Protein AF-A0AAU7ATD2-F1 (afdb_monomer_lite)

Sequence (224 aa):
MRLTTSRPTPAFVLALVALVFSMAGTGYAAAQISGSSIKSRSVSAQKVVTNALTGVEIKESSLGLVPRSTFAFSAESAASADTAKVADTAKAADVAKTADTATTAKTADTALVADKAKDADKLGGREPSEYLRSARTVRSVTFANVAINNGAETTAFCNPGEIAVGGGAGWFFVGTDTSVGSATVSTMIPVTDAGTNRSGFRGEGKNTSTVARDFKVYAICMAG

pLDDT: mean 83.18, std 10.17, range [47.75, 94.5]

Structure (mmCIF, N/CA/C/O backbone):
data_AF-A0AAU7ATD2-F1
#
_entry.id   AF-A0AAU7ATD2-F1
#
loop_
_atom_site.group_PDB
_atom_site.id
_atom_site.type_symbol
_atom_site.label_atom_id
_atom_site.label_alt_id
_atom_site.label_comp_id
_atom_site.label_asym_id
_atom_site.label_entity_id
_atom_site.label_seq_id
_atom_site.pdbx_PDB_ins_code
_atom_site.Cartn_x
_atom_site.Cartn_y
_atom_site.Cartn_z
_atom_site.occupancy
_atom_site.B_iso_or_equiv
_atom_site.auth_seq_id
_atom_site.auth_comp_id
_atom_site.auth_asym_id
_atom_site.auth_atom_id
_atom_site.pdbx_PDB_model_num
ATOM 1 N N . MET A 1 1 ? -93.227 -34.333 80.061 1.00 47.75 1 MET A N 1
ATOM 2 C CA . MET A 1 1 ? -92.123 -33.602 80.719 1.00 47.75 1 MET A CA 1
ATOM 3 C C . MET A 1 1 ? -92.528 -32.134 80.789 1.00 47.75 1 MET A C 1
ATOM 5 O O . MET A 1 1 ? -92.566 -31.473 79.762 1.00 47.75 1 MET A O 1
ATOM 9 N N . ARG A 1 2 ? -93.017 -31.670 81.946 1.00 48.25 2 ARG A N 1
ATOM 10 C CA . ARG A 1 2 ? -93.616 -30.333 82.108 1.00 48.25 2 ARG A CA 1
ATOM 11 C C . ARG A 1 2 ? -92.546 -29.426 82.726 1.00 48.25 2 ARG A C 1
ATOM 13 O O . ARG A 1 2 ? -92.272 -29.544 83.913 1.00 48.25 2 ARG A O 1
ATOM 20 N N . LEU A 1 3 ? -91.881 -28.610 81.906 1.00 51.00 3 LEU A N 1
ATOM 21 C CA . LEU A 1 3 ? -90.850 -27.672 82.361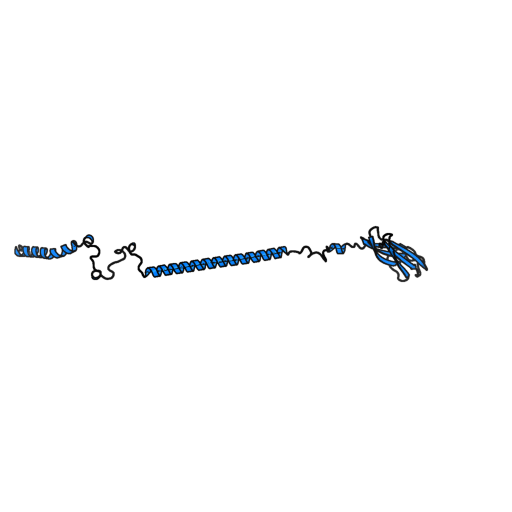 1.00 51.00 3 LEU A CA 1
ATOM 22 C C . LEU A 1 3 ? -91.530 -26.488 83.059 1.00 51.00 3 LEU A C 1
ATOM 24 O O . LEU A 1 3 ? -92.235 -25.701 82.432 1.00 51.00 3 LEU A O 1
ATOM 28 N N . THR A 1 4 ? -91.354 -26.393 84.373 1.00 56.28 4 THR A N 1
ATOM 29 C CA . THR A 1 4 ? -91.823 -25.272 85.190 1.00 56.28 4 THR A CA 1
ATOM 30 C C . THR A 1 4 ? -90.885 -24.083 85.004 1.00 56.28 4 THR A C 1
ATOM 32 O O . THR A 1 4 ? -89.713 -24.147 85.370 1.00 56.28 4 THR A O 1
ATOM 35 N N . THR A 1 5 ? -91.389 -22.990 84.436 1.00 57.59 5 THR A N 1
ATOM 36 C CA . THR A 1 5 ? -90.656 -21.728 84.290 1.00 57.59 5 THR A CA 1
ATOM 37 C C . THR A 1 5 ? -90.489 -21.067 85.658 1.00 57.59 5 THR A C 1
ATOM 39 O O . THR A 1 5 ? -91.454 -20.542 86.218 1.00 57.59 5 THR A O 1
ATOM 42 N N . SER A 1 6 ? -89.276 -21.113 86.210 1.00 61.66 6 SER A N 1
ATOM 43 C CA . SER A 1 6 ? -88.937 -20.405 87.446 1.00 61.66 6 SER A CA 1
ATOM 44 C C . SER A 1 6 ? -88.888 -18.904 87.165 1.00 61.66 6 SER A C 1
ATOM 46 O O . SER A 1 6 ? -88.231 -18.473 86.216 1.00 61.66 6 SER A O 1
ATOM 48 N N . ARG A 1 7 ? -89.610 -18.099 87.952 1.00 73.50 7 ARG A N 1
ATOM 49 C CA . ARG A 1 7 ? -89.521 -16.638 87.848 1.00 73.50 7 ARG A CA 1
ATOM 50 C C . ARG A 1 7 ? -88.119 -16.230 88.316 1.00 73.50 7 ARG A C 1
ATOM 52 O O . ARG A 1 7 ? -87.791 -16.529 89.465 1.00 73.50 7 ARG A O 1
ATOM 59 N N . PRO A 1 8 ? -87.288 -15.599 87.466 1.00 73.50 8 PRO A N 1
ATOM 60 C CA . PRO A 1 8 ? -85.953 -15.186 87.874 1.00 73.50 8 PRO A CA 1
ATOM 61 C C . PRO A 1 8 ? -86.069 -14.256 89.082 1.00 73.50 8 PRO A C 1
ATOM 63 O O . PRO A 1 8 ? -86.877 -13.326 89.094 1.00 73.50 8 PRO A O 1
ATOM 66 N N . THR A 1 9 ? -85.306 -14.551 90.132 1.00 84.19 9 THR A N 1
ATOM 67 C CA . THR A 1 9 ? -85.332 -13.756 91.357 1.00 84.19 9 THR A CA 1
ATOM 68 C C . THR A 1 9 ? -84.735 -12.371 91.081 1.00 84.19 9 THR A C 1
ATOM 70 O O . THR A 1 9 ? -83.816 -12.253 90.267 1.00 84.19 9 THR A O 1
ATOM 73 N N . PRO A 1 10 ? -85.204 -11.307 91.759 1.00 82.06 10 PRO A N 1
ATOM 74 C CA . PRO A 1 10 ? -84.673 -9.952 91.572 1.00 82.06 10 PRO A CA 1
ATOM 75 C C . PRO A 1 10 ? -83.143 -9.869 91.720 1.00 82.06 10 PRO A C 1
ATOM 77 O O . PRO A 1 10 ? -82.484 -9.121 91.003 1.00 82.06 10 PRO A O 1
ATOM 80 N N . ALA A 1 11 ? -82.565 -10.703 92.592 1.00 87.00 11 ALA A N 1
ATOM 81 C CA . ALA A 1 11 ? -81.120 -10.825 92.778 1.00 87.00 11 ALA A CA 1
ATOM 82 C C . ALA A 1 11 ? -80.389 -11.372 91.537 1.00 87.00 11 ALA A C 1
ATOM 84 O O . ALA A 1 11 ? -79.290 -10.922 91.223 1.00 87.00 11 ALA A O 1
ATOM 85 N N . PHE A 1 12 ? -80.999 -12.307 90.803 1.00 87.00 12 PHE A N 1
ATOM 86 C CA . PHE A 1 12 ? -80.409 -12.877 89.591 1.00 87.00 12 PHE A CA 1
ATOM 87 C C . PHE A 1 12 ? -80.375 -11.861 88.442 1.00 87.00 12 PHE A C 1
ATOM 89 O O . PHE A 1 12 ? -79.398 -11.789 87.700 1.00 87.00 12 PHE A O 1
ATOM 96 N N . VAL A 1 13 ? -81.406 -11.016 88.338 1.00 90.12 13 VAL A N 1
ATOM 97 C CA . VAL A 1 13 ? -81.437 -9.918 87.360 1.00 90.12 13 VAL A CA 1
ATOM 98 C C . VAL A 1 13 ? -80.336 -8.898 87.660 1.00 90.12 13 VAL A C 1
ATOM 100 O O . VAL A 1 13 ? -79.605 -8.505 86.753 1.00 90.12 13 VAL A O 1
ATOM 103 N N . LEU A 1 14 ? -80.154 -8.523 88.932 1.00 90.62 14 LEU A N 1
ATOM 104 C CA . LEU A 1 14 ? -79.076 -7.615 89.335 1.00 90.62 14 LEU A CA 1
ATOM 105 C C . LEU A 1 14 ? -77.683 -8.207 89.088 1.00 90.62 14 LEU A C 1
ATOM 107 O O . LEU A 1 14 ? -76.803 -7.490 88.616 1.00 90.62 14 LEU A O 1
ATOM 111 N N . ALA A 1 15 ? -77.488 -9.504 89.338 1.00 91.81 15 ALA A N 1
ATOM 112 C CA . ALA A 1 15 ? -76.224 -10.181 89.054 1.00 91.81 15 ALA A CA 1
ATOM 113 C C . ALA A 1 15 ? -75.876 -10.153 87.555 1.00 91.81 15 ALA A C 1
ATOM 115 O O . ALA A 1 15 ? -74.729 -9.893 87.198 1.00 91.81 15 ALA A O 1
ATOM 116 N N . LEU A 1 16 ? -76.860 -10.354 86.672 1.00 89.69 16 LEU A N 1
ATOM 117 C CA . LEU A 1 16 ? -76.649 -10.286 85.223 1.00 89.69 16 LEU A CA 1
ATOM 118 C C . LEU A 1 16 ? -76.333 -8.865 84.743 1.00 89.69 16 LEU A C 1
ATOM 120 O O . LEU A 1 16 ? -75.424 -8.685 83.936 1.00 89.69 16 LEU A O 1
ATOM 124 N N . VAL A 1 17 ? -77.032 -7.850 85.255 1.00 90.12 17 VAL A N 1
ATOM 125 C CA . VAL A 1 17 ? -76.752 -6.449 84.897 1.00 90.12 17 VAL A CA 1
ATOM 126 C C . VAL A 1 17 ? -75.364 -6.030 85.385 1.00 90.12 17 VAL A C 1
ATOM 128 O O . VAL A 1 17 ? -74.608 -5.432 84.619 1.00 90.12 17 VAL A O 1
ATOM 131 N N . ALA A 1 18 ? -74.998 -6.388 86.619 1.00 92.06 18 ALA A N 1
ATOM 132 C CA . ALA A 1 18 ? -73.671 -6.123 87.170 1.00 92.06 18 ALA A CA 1
ATOM 133 C C . ALA A 1 18 ? -72.564 -6.822 86.362 1.00 92.06 18 ALA A C 1
ATOM 135 O O . ALA A 1 18 ? -71.520 -6.223 86.102 1.00 92.06 18 ALA A O 1
ATOM 136 N N . LEU A 1 19 ? -72.809 -8.056 85.911 1.00 88.06 19 LEU A N 1
ATOM 137 C CA . LEU A 1 19 ? -71.871 -8.814 85.086 1.00 88.06 19 LEU A CA 1
ATOM 138 C C . LEU A 1 19 ? -71.659 -8.161 83.712 1.00 88.06 19 LEU A C 1
ATOM 140 O O . LEU A 1 19 ? -70.518 -7.993 83.282 1.00 88.06 19 LEU A O 1
ATOM 144 N N . VAL A 1 20 ? -72.736 -7.725 83.052 1.00 88.50 20 VAL A N 1
ATOM 145 C CA . VAL A 1 20 ? -72.648 -7.021 81.761 1.00 88.50 20 VAL A CA 1
ATOM 146 C C . VAL A 1 20 ? -71.932 -5.674 81.916 1.00 88.50 20 VAL A C 1
ATOM 148 O O . VAL A 1 20 ? -71.063 -5.349 81.107 1.00 88.50 20 VAL A O 1
ATOM 151 N N . PHE A 1 21 ? -72.218 -4.916 82.980 1.00 88.00 21 PHE A N 1
ATOM 152 C CA . PHE A 1 21 ? -71.525 -3.653 83.266 1.00 88.00 21 PHE A CA 1
ATOM 153 C C . PHE A 1 21 ? -70.034 -3.848 83.574 1.00 88.00 21 PHE A C 1
ATOM 155 O O . PHE A 1 21 ? -69.208 -3.057 83.120 1.00 88.00 21 PHE A O 1
ATOM 162 N N . SER A 1 22 ? -69.673 -4.912 84.297 1.00 88.38 22 SER A N 1
ATOM 163 C CA . SER A 1 22 ? -68.276 -5.235 84.608 1.00 88.38 22 SER A CA 1
ATOM 164 C C . SER A 1 22 ? -67.467 -5.585 83.353 1.00 88.38 22 SER A C 1
ATOM 166 O O . SER A 1 22 ? -66.297 -5.213 83.266 1.00 88.38 22 SER A O 1
ATOM 168 N N . MET A 1 23 ? -68.086 -6.235 82.362 1.00 82.62 23 MET A N 1
ATOM 169 C CA . MET A 1 23 ? -67.441 -6.566 81.084 1.00 82.62 23 MET A CA 1
ATOM 170 C C . MET A 1 23 ? -67.396 -5.390 80.094 1.00 82.62 23 MET A C 1
ATOM 172 O O . MET A 1 23 ? -66.545 -5.377 79.207 1.00 82.62 23 MET A O 1
ATOM 176 N N . ALA A 1 24 ? -68.263 -4.382 80.239 1.00 81.81 24 ALA A N 1
ATOM 177 C CA . ALA A 1 24 ? -68.328 -3.245 79.316 1.00 81.81 24 ALA A CA 1
ATOM 178 C C . ALA A 1 24 ? -67.119 -2.287 79.408 1.00 81.81 24 ALA A C 1
ATOM 180 O O . ALA A 1 24 ? -66.841 -1.552 78.460 1.00 81.81 24 ALA A O 1
ATOM 181 N N . GLY A 1 25 ? -66.376 -2.294 80.522 1.00 74.38 25 GLY A N 1
ATOM 182 C CA . GLY A 1 25 ? -65.301 -1.325 80.773 1.00 74.38 25 GLY A CA 1
ATOM 183 C C . GLY A 1 25 ? -64.057 -1.478 79.887 1.00 74.38 25 GLY A C 1
ATOM 184 O O . GLY A 1 25 ? -63.446 -0.478 79.514 1.00 74.38 25 GLY A O 1
ATOM 185 N N . THR A 1 26 ? -63.667 -2.701 79.514 1.00 73.50 26 THR A N 1
ATOM 186 C CA . THR A 1 26 ? -62.395 -2.946 78.800 1.00 73.50 26 THR A CA 1
ATOM 187 C C . THR A 1 26 ? -62.505 -2.788 77.282 1.00 73.50 26 THR A C 1
ATOM 189 O O . THR A 1 26 ? -61.530 -2.400 76.639 1.00 73.50 26 THR A O 1
ATOM 192 N N . GLY A 1 27 ? -63.688 -3.010 76.700 1.00 72.81 27 GLY A N 1
ATOM 193 C CA . GLY A 1 27 ? -63.915 -2.853 75.258 1.00 72.81 27 GLY A CA 1
ATOM 194 C C . GLY A 1 27 ? -63.907 -1.394 74.784 1.00 72.81 27 GLY A C 1
ATOM 195 O O . GLY A 1 27 ? -63.462 -1.105 73.674 1.00 72.81 27 GLY A O 1
ATOM 196 N N . TYR A 1 28 ? -64.337 -0.458 75.636 1.00 73.19 28 TYR A N 1
ATOM 197 C CA . TYR A 1 28 ? -64.450 0.957 75.265 1.00 73.19 28 TYR A CA 1
ATOM 198 C C . TYR A 1 28 ? -63.085 1.638 75.058 1.00 73.19 28 TYR A C 1
ATOM 200 O O . TYR A 1 28 ? -62.936 2.474 74.169 1.00 73.19 28 TYR A O 1
ATOM 208 N N . ALA A 1 29 ? -62.060 1.244 75.822 1.00 66.38 29 ALA A N 1
ATOM 209 C CA . ALA A 1 29 ? -60.717 1.814 75.696 1.00 66.38 29 ALA A CA 1
ATOM 210 C C . ALA A 1 29 ? -60.019 1.403 74.386 1.00 66.38 29 ALA A C 1
ATOM 212 O O . ALA A 1 29 ? -59.353 2.224 73.760 1.00 66.38 29 ALA A O 1
ATOM 213 N N . ALA A 1 30 ? -60.205 0.156 73.941 1.00 66.81 30 ALA A N 1
ATOM 214 C CA . ALA A 1 30 ? -59.637 -0.329 72.683 1.00 66.81 30 ALA A CA 1
ATOM 215 C C . ALA A 1 30 ? -60.298 0.326 71.458 1.00 66.81 30 ALA A C 1
ATOM 217 O O . ALA A 1 30 ? -59.622 0.594 70.469 1.00 66.81 30 ALA A O 1
ATOM 218 N N . ALA A 1 31 ? -61.597 0.634 71.540 1.00 70.69 31 ALA A N 1
ATOM 219 C CA . ALA A 1 31 ? -62.329 1.304 70.466 1.00 70.69 31 ALA A CA 1
ATOM 220 C C . ALA A 1 31 ? -61.989 2.803 70.328 1.00 70.69 31 ALA A C 1
ATOM 222 O O . ALA A 1 31 ? -62.159 3.371 69.252 1.00 70.69 31 ALA A O 1
ATOM 223 N N . GLN A 1 32 ? -61.511 3.447 71.399 1.00 72.56 32 GLN A N 1
ATOM 224 C CA . GLN A 1 32 ? -61.162 4.876 71.417 1.00 72.56 32 GLN A CA 1
ATOM 225 C C . GLN A 1 32 ? -59.734 5.174 70.932 1.00 72.56 32 GLN A C 1
ATOM 227 O O . GLN A 1 32 ? -59.427 6.319 70.605 1.00 72.56 32 GLN A O 1
ATOM 232 N N . ILE A 1 33 ? -58.846 4.178 70.864 1.00 76.44 33 ILE A N 1
ATOM 233 C CA . ILE A 1 33 ? -57.475 4.388 70.383 1.00 76.44 33 ILE A CA 1
ATOM 234 C C . ILE A 1 33 ? -57.454 4.201 68.865 1.00 76.44 33 ILE A C 1
ATOM 236 O O . ILE A 1 33 ? -57.195 3.120 68.343 1.00 76.44 33 ILE A O 1
ATOM 240 N N . SER A 1 34 ? -57.733 5.283 68.141 1.00 76.88 34 SER A N 1
ATOM 241 C CA . SER A 1 34 ? -57.512 5.365 66.696 1.00 76.88 34 SER A CA 1
ATOM 242 C C . SER A 1 34 ? -56.147 5.984 66.400 1.00 76.88 34 SER A C 1
ATOM 244 O O . SER A 1 34 ? -55.673 6.845 67.143 1.00 76.88 34 SER A O 1
ATOM 246 N N . GLY A 1 35 ? -55.528 5.618 65.272 1.00 75.56 35 GLY A N 1
ATOM 247 C CA . GLY A 1 35 ? -54.229 6.168 64.851 1.00 75.56 35 GLY A CA 1
ATOM 248 C C . GLY A 1 35 ? -54.182 7.704 64.791 1.00 75.56 35 GLY A C 1
ATOM 249 O O . GLY A 1 35 ? -53.129 8.292 65.002 1.00 75.56 35 GLY A O 1
ATOM 250 N N . SER A 1 36 ? -55.329 8.363 64.593 1.00 78.25 36 SER A N 1
ATOM 251 C CA . SER A 1 36 ? -55.477 9.826 64.595 1.00 78.25 36 SER A CA 1
ATOM 252 C C . SER A 1 36 ? -55.314 10.491 65.969 1.00 78.25 36 SER A C 1
ATOM 254 O O . SER A 1 36 ? -54.985 11.673 66.031 1.00 78.25 36 SER A O 1
ATOM 256 N N . SER A 1 37 ? -55.525 9.755 67.064 1.00 80.56 37 SER A N 1
ATOM 257 C CA . SER A 1 37 ? -55.308 10.235 68.439 1.00 80.56 37 SER A CA 1
ATOM 258 C C . SER A 1 37 ? -53.853 10.092 68.905 1.00 80.56 37 SER A C 1
ATOM 260 O O . SER A 1 37 ? -53.475 10.618 69.955 1.00 80.56 37 SER A O 1
ATOM 262 N N . ILE A 1 38 ? -53.007 9.414 68.119 1.00 84.06 38 ILE A N 1
ATOM 263 C CA . ILE A 1 38 ? -51.592 9.222 68.431 1.00 84.06 38 ILE A CA 1
ATOM 264 C C . ILE A 1 38 ? -50.818 10.465 67.994 1.00 84.06 38 ILE A C 1
ATOM 266 O O . ILE A 1 38 ? -50.730 10.800 66.815 1.00 84.06 38 ILE A O 1
ATOM 270 N N . LYS A 1 39 ? -50.212 11.154 68.963 1.00 84.19 39 LYS A N 1
ATOM 271 C CA . LYS A 1 39 ? -49.346 12.303 68.691 1.00 84.19 39 LYS A CA 1
ATOM 272 C C . LYS A 1 39 ? -48.104 11.868 67.904 1.00 84.19 39 LYS A C 1
ATOM 274 O O . LYS A 1 39 ? -47.456 10.879 68.240 1.00 84.19 39 LYS A O 1
ATOM 279 N N . SER A 1 40 ? -47.710 12.645 66.900 1.00 83.75 40 SER A N 1
ATOM 280 C CA . SER A 1 40 ? -46.479 12.392 66.144 1.00 83.75 40 SER A CA 1
ATOM 281 C C . SER A 1 40 ? -45.271 12.222 67.073 1.00 83.75 40 SER A C 1
ATOM 283 O O . SER A 1 40 ? -45.058 13.038 67.972 1.00 83.75 40 SER A O 1
ATOM 285 N N . ARG A 1 41 ? -44.465 11.177 66.828 1.00 82.38 41 ARG A N 1
ATOM 286 C CA . ARG A 1 41 ? -43.265 10.802 67.610 1.00 82.38 41 ARG A CA 1
ATOM 287 C C . ARG A 1 41 ? -43.527 10.374 69.067 1.00 82.38 41 ARG A C 1
ATOM 289 O O . ARG A 1 41 ? -42.585 10.351 69.853 1.00 82.38 41 ARG A O 1
ATOM 296 N N . SER A 1 42 ? -44.761 10.034 69.451 1.00 86.44 42 SER A N 1
ATOM 297 C CA . SER A 1 42 ? -45.056 9.564 70.819 1.00 86.44 42 SER A CA 1
ATOM 298 C C . SER A 1 42 ? -44.827 8.065 71.038 1.00 86.44 42 SER A C 1
ATOM 300 O O . SER A 1 42 ? -44.733 7.622 72.181 1.00 86.44 42 SER A O 1
ATOM 302 N N . VAL A 1 43 ? -44.737 7.276 69.964 1.00 86.56 43 VAL A N 1
ATOM 303 C CA . VAL A 1 43 ? -44.515 5.827 70.037 1.00 86.56 43 VAL A CA 1
ATOM 304 C C . VAL A 1 43 ? -43.018 5.553 70.159 1.00 86.56 43 VAL A C 1
ATOM 306 O O . VAL A 1 43 ? -42.241 5.929 69.283 1.00 86.56 43 VAL A O 1
ATOM 309 N N . SER A 1 44 ? -42.603 4.899 71.246 1.00 87.38 44 SER A N 1
ATOM 310 C CA . SER A 1 44 ? -41.209 4.486 71.426 1.00 87.38 44 SER A CA 1
ATOM 311 C C . SER A 1 44 ? -40.896 3.221 70.622 1.00 87.38 44 SER A C 1
ATOM 313 O O . SER A 1 44 ? -41.751 2.356 70.439 1.00 87.38 44 SER A O 1
ATOM 315 N N . ALA A 1 45 ? -39.641 3.073 70.187 1.00 83.06 45 ALA A N 1
ATOM 316 C CA . ALA A 1 45 ? -39.196 1.916 69.403 1.00 83.06 45 ALA A CA 1
ATOM 317 C C . ALA A 1 45 ? -39.433 0.570 70.119 1.00 83.06 45 ALA A C 1
ATOM 319 O O . ALA A 1 45 ? -39.720 -0.431 69.478 1.00 83.06 45 ALA A O 1
ATOM 320 N N . GLN A 1 46 ? -39.395 0.557 71.454 1.00 87.25 46 GLN A N 1
ATOM 321 C CA . GLN A 1 46 ? -39.649 -0.630 72.284 1.00 87.25 46 GLN A CA 1
ATOM 322 C C . GLN A 1 46 ? -41.103 -1.126 72.220 1.00 87.25 46 GLN A C 1
ATOM 324 O O . GLN A 1 46 ? -41.389 -2.239 72.653 1.00 87.25 46 GLN A O 1
ATOM 329 N N . LYS A 1 47 ? -42.037 -0.293 71.740 1.00 85.50 47 LYS A N 1
ATOM 330 C CA . LYS A 1 47 ? -43.457 -0.641 71.578 1.00 85.50 47 LYS A CA 1
ATOM 331 C C . LYS A 1 47 ? -43.783 -1.173 70.184 1.00 85.50 47 LYS A C 1
ATOM 333 O O . LYS A 1 47 ? -44.912 -1.594 69.956 1.00 85.50 47 LYS A O 1
ATOM 338 N N . VAL A 1 48 ? -42.815 -1.164 69.271 1.00 88.88 48 VAL A N 1
ATOM 339 C CA . VAL A 1 48 ? -42.961 -1.704 67.921 1.00 88.88 48 VAL A CA 1
ATOM 340 C C . VAL A 1 48 ? -42.393 -3.118 67.913 1.00 88.88 48 VAL A C 1
ATOM 342 O O . VAL A 1 48 ? -41.249 -3.340 68.302 1.00 88.88 48 VAL A O 1
ATOM 345 N N . VAL A 1 49 ? -43.203 -4.086 67.487 1.00 88.31 49 VAL A N 1
ATOM 346 C CA . VAL A 1 49 ? -42.750 -5.473 67.327 1.00 88.31 49 VAL A CA 1
ATOM 347 C C . VAL A 1 49 ? -41.803 -5.553 66.127 1.00 88.31 49 VAL A C 1
ATOM 349 O O . VAL A 1 49 ? -42.007 -4.888 65.110 1.00 88.31 49 VAL A O 1
ATOM 352 N N . THR A 1 50 ? -40.752 -6.364 66.235 1.00 87.75 50 THR A N 1
ATOM 353 C CA . THR A 1 50 ? -39.792 -6.589 65.148 1.00 87.75 50 THR A CA 1
ATOM 354 C C . THR A 1 50 ? -40.516 -7.018 63.868 1.00 87.75 50 THR A C 1
ATOM 356 O O . THR A 1 50 ? -41.342 -7.925 63.905 1.00 87.75 50 THR A O 1
ATOM 359 N N . ASN A 1 51 ? -40.199 -6.374 62.739 1.00 84.88 51 ASN A N 1
ATOM 360 C CA . ASN A 1 51 ? -40.826 -6.596 61.424 1.00 84.88 51 ASN A CA 1
ATOM 361 C C . ASN A 1 51 ? -42.336 -6.295 61.349 1.00 84.88 51 ASN A C 1
ATOM 363 O O . ASN A 1 51 ? -42.992 -6.726 60.407 1.00 84.88 51 ASN A O 1
ATOM 367 N N . ALA A 1 52 ? -42.898 -5.549 62.306 1.00 87.62 52 ALA A N 1
ATOM 368 C CA . ALA A 1 52 ? -44.304 -5.140 62.246 1.00 87.62 52 ALA A CA 1
ATOM 369 C C . ALA A 1 52 ? -44.579 -4.007 61.244 1.00 87.62 52 ALA A C 1
ATOM 371 O O . ALA A 1 52 ? -45.729 -3.785 60.886 1.00 87.62 52 ALA A O 1
ATOM 372 N N . LEU A 1 53 ? -43.544 -3.278 60.818 1.00 88.81 53 LEU A N 1
ATOM 373 C CA . LEU A 1 53 ? -43.644 -2.237 59.797 1.00 88.81 53 LEU A CA 1
ATOM 374 C C . LEU A 1 53 ? -43.157 -2.807 58.464 1.00 88.81 53 LEU A C 1
ATOM 376 O O . LEU A 1 53 ? -42.006 -3.240 58.370 1.00 88.81 53 LEU A O 1
ATOM 380 N N . THR A 1 54 ? -44.017 -2.800 57.450 1.00 87.31 54 THR A N 1
ATOM 381 C CA . THR A 1 54 ? -43.689 -3.193 56.075 1.00 87.31 54 THR A CA 1
ATOM 382 C C . THR A 1 54 ? -43.585 -1.952 55.178 1.00 87.31 54 THR A C 1
ATOM 384 O O . THR A 1 54 ? -43.795 -0.820 55.621 1.00 87.31 54 THR A O 1
ATOM 387 N N . GLY A 1 55 ? -43.261 -2.144 53.895 1.00 84.94 55 GLY A N 1
ATOM 388 C CA . GLY A 1 55 ? -43.195 -1.051 52.913 1.00 84.94 55 GLY A CA 1
ATOM 389 C C . GLY A 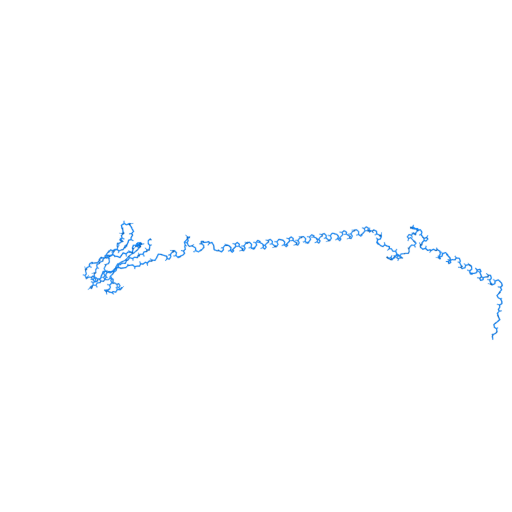1 55 ? -44.544 -0.366 52.643 1.00 84.94 55 GLY A C 1
ATOM 390 O O . GLY A 1 55 ? -44.578 0.695 52.030 1.00 84.94 55 GLY A O 1
ATOM 391 N N . VAL A 1 56 ? -45.664 -0.935 53.111 1.00 85.94 56 VAL A N 1
ATOM 392 C CA . VAL A 1 56 ? -46.99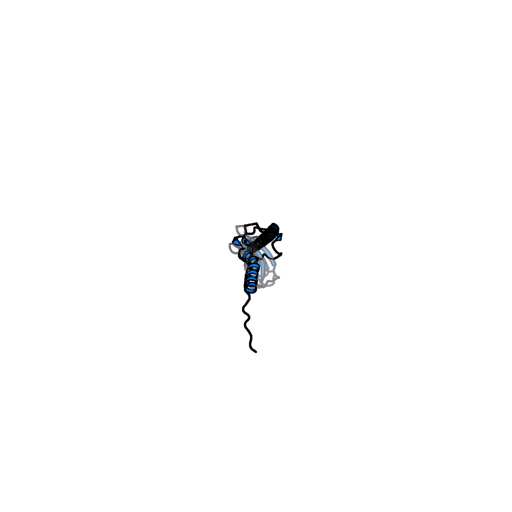3 -0.308 52.999 1.00 85.94 56 VAL A CA 1
ATOM 393 C C . VAL A 1 56 ? -47.181 0.781 54.059 1.00 85.94 56 VAL A C 1
ATOM 395 O O . VAL A 1 56 ? -47.768 1.827 53.781 1.00 85.94 56 VAL A O 1
ATOM 398 N N . GLU A 1 57 ? -46.660 0.568 55.269 1.00 87.25 57 GLU A N 1
ATOM 399 C CA . GLU A 1 57 ? -46.755 1.527 56.373 1.00 87.25 57 GLU A CA 1
ATOM 400 C C . GLU A 1 57 ? -45.698 2.639 56.281 1.00 87.25 57 GLU A C 1
ATOM 402 O O . GLU A 1 57 ? -45.861 3.707 56.878 1.00 87.25 57 GLU A O 1
ATOM 407 N N . ILE A 1 58 ? -44.611 2.402 55.541 1.00 88.00 58 ILE A N 1
ATOM 408 C CA . ILE A 1 58 ? -43.488 3.331 55.404 1.00 88.00 58 ILE A CA 1
ATOM 409 C C . ILE A 1 58 ? -43.521 3.994 54.027 1.00 88.00 58 ILE A C 1
ATOM 411 O O . ILE A 1 58 ? -43.379 3.352 52.994 1.00 88.00 58 ILE A O 1
ATOM 415 N N . LYS A 1 59 ? -43.607 5.328 53.999 1.00 87.06 59 LYS A N 1
ATOM 416 C CA . LYS A 1 59 ? -43.441 6.100 52.761 1.00 87.06 59 LYS A CA 1
ATOM 417 C C . LYS A 1 59 ? -41.958 6.190 52.390 1.00 87.06 59 LYS A C 1
ATOM 419 O O . LYS A 1 59 ? -41.302 7.192 52.680 1.00 87.06 59 LYS A O 1
ATOM 424 N N . GLU A 1 60 ? -41.440 5.156 51.736 1.00 84.94 60 GLU A N 1
ATOM 425 C CA . GLU A 1 60 ? -40.017 5.030 51.380 1.00 84.94 60 GLU A CA 1
ATOM 426 C C . GLU A 1 60 ? -39.491 6.208 50.547 1.00 84.94 60 GLU A C 1
ATOM 428 O O . GLU A 1 60 ? -38.369 6.654 50.752 1.00 84.94 60 GLU A O 1
ATOM 433 N N . SER A 1 61 ? -40.330 6.814 49.700 1.00 84.50 61 SER A N 1
ATOM 434 C CA . SER A 1 61 ? -39.971 8.005 48.911 1.00 84.50 61 SER A CA 1
ATOM 435 C C . SER A 1 61 ? -39.698 9.265 49.737 1.00 84.50 61 SER A C 1
ATOM 437 O O . SER A 1 61 ? -39.161 10.238 49.215 1.00 84.50 61 SER A O 1
ATOM 439 N N . SER A 1 62 ? -40.089 9.277 51.013 1.00 83.75 62 SER A N 1
ATOM 440 C CA . SER A 1 62 ? -39.788 10.371 51.943 1.00 83.75 62 SER A CA 1
ATOM 441 C C . SER A 1 62 ? -38.530 10.128 52.778 1.00 83.75 62 SER A C 1
ATOM 443 O O . SER A 1 62 ? -38.082 11.034 53.482 1.00 83.75 62 SER A O 1
ATOM 445 N N . LEU A 1 63 ? -37.955 8.924 52.706 1.00 83.06 63 LEU A N 1
ATOM 446 C CA . LEU A 1 63 ? -36.692 8.611 53.357 1.00 83.06 63 LEU A CA 1
ATOM 447 C C . LEU A 1 63 ? -35.544 9.136 52.484 1.00 83.06 63 LEU A C 1
ATOM 449 O O . LEU A 1 63 ? -35.494 8.893 51.282 1.00 83.06 63 LEU A O 1
ATOM 453 N N . GLY A 1 64 ? -34.625 9.890 53.088 1.00 82.12 64 GLY A N 1
ATOM 454 C CA . GLY A 1 64 ? -33.399 10.319 52.414 1.00 82.12 64 GLY A CA 1
ATOM 455 C C . GLY A 1 64 ? -32.446 9.148 52.156 1.00 82.12 64 GLY A C 1
ATOM 456 O O . GLY A 1 64 ? -32.643 8.040 52.656 1.00 82.12 64 GLY A O 1
ATOM 457 N N . LEU A 1 65 ? -31.368 9.403 51.410 1.00 79.19 65 LEU A N 1
ATOM 458 C CA . LEU A 1 65 ? -30.316 8.406 51.215 1.00 79.19 65 LEU A CA 1
ATOM 459 C C . LEU A 1 65 ? -29.688 8.015 52.558 1.00 79.19 65 LEU A C 1
ATOM 461 O O . LEU A 1 65 ? -29.220 8.862 53.319 1.00 79.19 65 LEU A O 1
ATOM 465 N N . VAL A 1 66 ? -29.645 6.713 52.828 1.00 79.94 66 VAL A N 1
ATOM 466 C CA . VAL A 1 66 ? -28.907 6.169 53.967 1.00 79.94 66 VAL A CA 1
ATOM 467 C C . VAL A 1 66 ? -27.396 6.221 53.678 1.00 79.94 66 VAL A C 1
ATOM 469 O O . VAL A 1 66 ? -26.986 5.986 52.546 1.00 79.94 66 VAL A O 1
ATOM 472 N N . PRO A 1 67 ? -26.514 6.451 54.667 1.00 78.44 67 PRO A N 1
ATOM 473 C CA . PRO A 1 67 ? -25.068 6.591 54.430 1.00 78.44 67 PRO A CA 1
ATOM 474 C C . PRO A 1 67 ? -24.381 5.399 53.744 1.00 78.44 67 PRO A C 1
ATOM 476 O O . PRO A 1 67 ? -23.263 5.528 53.264 1.00 78.44 67 PRO A O 1
ATOM 479 N N . ARG A 1 68 ? -25.012 4.219 53.715 1.00 75.50 68 ARG A N 1
ATOM 480 C CA . ARG A 1 68 ? -24.512 3.048 52.979 1.00 75.50 68 ARG A CA 1
ATOM 481 C C . ARG A 1 68 ? -24.953 3.019 51.512 1.00 75.50 68 ARG A C 1
ATOM 483 O O . ARG A 1 68 ? -24.266 2.402 50.706 1.00 75.50 68 ARG A O 1
ATOM 490 N N . SER A 1 69 ? -26.055 3.683 51.152 1.00 75.31 69 SER A N 1
ATOM 491 C CA . SER A 1 69 ? -26.521 3.759 49.762 1.00 75.31 69 SER A CA 1
ATOM 492 C C . SER A 1 69 ? -25.730 4.778 48.943 1.00 75.31 69 SER A C 1
ATOM 494 O O . SER A 1 69 ? -25.574 4.595 47.740 1.00 75.31 69 SER A O 1
ATOM 496 N N . THR A 1 70 ? -25.135 5.788 49.584 1.00 74.12 70 THR A N 1
ATOM 497 C CA . THR A 1 70 ? -24.191 6.703 48.922 1.00 74.12 70 THR A CA 1
ATOM 498 C C . THR A 1 70 ? -22.933 5.983 48.433 1.00 74.12 70 THR A C 1
ATOM 500 O O . THR A 1 70 ? -22.456 6.285 47.346 1.00 74.12 70 THR A O 1
ATOM 503 N N . PHE A 1 71 ? -22.427 4.980 49.163 1.00 77.56 71 PHE A N 1
ATOM 504 C CA . PHE A 1 71 ? -21.313 4.146 48.686 1.00 77.56 71 PHE A CA 1
ATOM 505 C C . PHE A 1 71 ? -21.678 3.330 47.439 1.00 77.56 71 PHE A C 1
ATOM 507 O O . PHE A 1 71 ? -20.864 3.232 46.523 1.00 77.56 71 PHE A O 1
ATOM 514 N N . ALA A 1 72 ? -22.894 2.777 47.381 1.00 77.06 72 ALA A N 1
ATOM 515 C CA . ALA A 1 72 ? -23.373 2.049 46.206 1.00 77.06 72 ALA A CA 1
ATOM 516 C C . ALA A 1 72 ? -23.503 2.975 44.984 1.00 77.06 72 ALA A C 1
ATOM 518 O O . ALA A 1 72 ? -23.040 2.634 43.899 1.00 77.06 72 ALA A O 1
ATOM 519 N N . PHE A 1 73 ? -24.037 4.183 45.187 1.00 78.56 73 PHE A N 1
ATOM 520 C CA . PHE A 1 73 ? -24.167 5.185 44.129 1.00 78.56 73 PHE A CA 1
ATOM 521 C C . PHE A 1 73 ? -22.803 5.655 43.588 1.00 78.56 73 PHE A C 1
ATOM 523 O O . PHE A 1 73 ? -22.618 5.807 42.379 1.00 78.56 73 PHE A O 1
ATOM 530 N N . SER A 1 74 ? -21.814 5.838 44.468 1.00 81.31 74 SER A N 1
ATOM 531 C CA . SER A 1 74 ? -20.443 6.173 44.063 1.00 81.31 74 SER A CA 1
ATOM 532 C C . SER A 1 74 ? -19.777 5.055 43.257 1.00 81.31 74 SER A C 1
ATOM 534 O O . SER A 1 74 ? -19.040 5.344 42.317 1.00 81.31 74 SER A O 1
ATOM 536 N N . ALA A 1 75 ? -20.042 3.786 43.585 1.00 82.06 75 ALA A N 1
ATOM 537 C CA . ALA A 1 75 ? -19.515 2.649 42.831 1.00 82.06 75 ALA A CA 1
ATOM 538 C C . ALA A 1 75 ? -20.114 2.569 41.415 1.00 82.06 75 ALA A C 1
ATOM 540 O O . ALA A 1 75 ? -19.385 2.352 40.450 1.00 82.06 75 ALA A O 1
ATOM 541 N N . GLU A 1 76 ? -21.419 2.811 41.276 1.00 85.50 76 GLU A N 1
ATOM 542 C CA . GLU A 1 76 ? -22.094 2.860 39.972 1.00 85.50 76 GLU A CA 1
ATOM 543 C C . GLU A 1 76 ? -21.604 4.040 39.113 1.00 85.50 76 GLU A C 1
ATOM 545 O O . GLU A 1 76 ? -21.363 3.899 37.910 1.00 85.50 76 GLU A O 1
ATOM 550 N N . SER A 1 77 ? -21.359 5.189 39.749 1.00 86.06 77 SER A N 1
ATOM 551 C CA . SER A 1 77 ? -20.760 6.357 39.092 1.00 86.06 77 SER A CA 1
ATOM 552 C C . SER A 1 77 ? -19.332 6.075 38.611 1.00 86.06 77 SER A C 1
ATOM 554 O O . SER A 1 77 ? -18.974 6.454 37.497 1.00 86.06 77 SER A O 1
ATOM 556 N N . ALA A 1 78 ? -18.525 5.375 39.415 1.00 86.88 78 ALA A N 1
ATOM 557 C CA . ALA A 1 78 ? -17.173 4.968 39.033 1.00 86.88 78 ALA A CA 1
ATOM 558 C C . ALA A 1 78 ? -17.185 3.988 37.848 1.00 86.88 78 ALA A C 1
ATOM 560 O O . ALA A 1 78 ? -16.472 4.205 36.872 1.00 86.88 78 ALA A O 1
ATOM 561 N N . ALA A 1 79 ? -18.062 2.979 37.872 1.00 88.00 79 ALA A N 1
ATOM 562 C CA . ALA A 1 79 ? -18.221 2.040 36.759 1.00 88.00 79 ALA A CA 1
ATOM 563 C C . ALA A 1 79 ? -18.669 2.741 35.461 1.00 88.00 79 ALA A C 1
ATOM 565 O O . ALA A 1 79 ? -18.193 2.419 34.367 1.00 88.00 79 ALA A O 1
ATOM 566 N N . SER A 1 80 ? -19.552 3.738 35.574 1.00 89.69 80 SER A N 1
ATOM 567 C CA . SER A 1 80 ? -19.980 4.563 34.438 1.00 89.69 80 SER A CA 1
ATOM 568 C C . SER A 1 80 ? -18.823 5.392 33.868 1.00 89.69 80 SER A C 1
ATOM 570 O O . SER A 1 80 ? -18.670 5.480 32.649 1.00 89.69 80 SER A O 1
ATOM 572 N N . ALA A 1 81 ? -17.971 5.953 34.733 1.00 90.12 81 ALA A N 1
ATOM 573 C CA . ALA A 1 81 ? -16.780 6.695 34.322 1.00 90.12 81 ALA A CA 1
ATOM 574 C C . ALA A 1 81 ? -15.742 5.795 33.628 1.00 90.12 81 ALA A C 1
ATOM 576 O O . ALA A 1 81 ? -15.191 6.178 32.593 1.00 90.12 81 ALA A O 1
ATOM 577 N N . ASP A 1 82 ? -15.522 4.581 34.139 1.00 93.00 82 ASP A N 1
ATOM 578 C CA . ASP A 1 82 ? -14.635 3.601 33.505 1.00 93.00 82 ASP A CA 1
ATOM 579 C C . ASP A 1 82 ? -15.163 3.180 32.127 1.00 93.00 82 ASP A C 1
ATOM 581 O O . ASP A 1 82 ? -14.405 3.134 31.156 1.00 93.00 82 ASP A O 1
ATOM 585 N N . THR A 1 83 ? -16.476 2.964 32.005 1.00 92.75 83 THR A N 1
ATOM 586 C CA . THR A 1 83 ? -17.124 2.648 30.721 1.00 92.75 83 THR A CA 1
ATOM 587 C C . THR A 1 83 ? -16.954 3.787 29.712 1.00 92.75 83 THR A C 1
ATOM 589 O O . THR A 1 83 ? -16.636 3.537 28.547 1.00 92.75 83 THR A O 1
ATOM 592 N N . ALA A 1 84 ? -17.098 5.042 30.150 1.00 91.62 84 ALA A N 1
ATOM 593 C CA . ALA A 1 84 ? -16.860 6.210 29.302 1.00 91.62 84 ALA A CA 1
ATOM 594 C C . ALA A 1 84 ? -15.399 6.280 28.823 1.00 91.62 84 ALA A C 1
ATOM 596 O O . ALA A 1 84 ? -15.146 6.470 27.633 1.00 91.62 84 ALA A O 1
ATOM 597 N N . LYS A 1 85 ? -14.431 6.026 29.713 1.00 93.00 85 LYS A N 1
ATOM 598 C CA . LYS A 1 85 ? -13.002 5.998 29.361 1.00 93.00 85 LYS A CA 1
ATOM 599 C C . LYS A 1 85 ? -12.668 4.885 28.362 1.00 93.00 85 LYS A C 1
ATOM 601 O O . LYS A 1 85 ? -11.869 5.095 27.446 1.00 93.00 85 LYS A O 1
ATOM 606 N N . VAL A 1 86 ? -13.278 3.708 28.515 1.00 93.19 86 VAL A N 1
ATOM 607 C CA . VAL A 1 86 ? -13.143 2.603 27.551 1.00 93.19 86 VAL A CA 1
ATOM 608 C C . VAL A 1 86 ? -13.707 3.005 26.185 1.00 93.19 86 VAL A C 1
ATOM 610 O O . VAL A 1 86 ? -13.057 2.755 25.170 1.00 93.19 86 VAL A O 1
ATOM 613 N N . ALA A 1 87 ? -14.854 3.687 26.142 1.00 91.56 87 ALA A N 1
ATOM 614 C CA . ALA A 1 87 ? -15.445 4.173 24.894 1.00 91.56 87 ALA A CA 1
ATOM 615 C C . ALA A 1 87 ? -14.564 5.218 24.183 1.00 91.56 87 ALA A C 1
ATOM 617 O O . ALA A 1 87 ? -14.389 5.146 22.965 1.00 91.56 87 ALA A O 1
ATOM 618 N N . ASP A 1 88 ? -13.963 6.153 24.924 1.00 93.81 88 ASP A N 1
ATOM 619 C CA . ASP A 1 88 ? -13.034 7.138 24.354 1.00 93.81 88 ASP A CA 1
ATOM 620 C C . ASP A 1 88 ? -11.754 6.476 23.824 1.00 93.81 88 ASP A C 1
ATOM 622 O O . ASP A 1 88 ? -11.264 6.827 22.749 1.00 93.81 88 ASP A O 1
ATOM 626 N N . THR A 1 89 ? -11.253 5.457 24.529 1.00 93.81 89 THR A N 1
ATOM 627 C CA . THR A 1 89 ? -10.096 4.662 24.084 1.00 93.81 89 THR A CA 1
ATOM 628 C C . THR A 1 89 ? -10.410 3.891 22.797 1.00 93.81 89 THR A C 1
ATOM 630 O O . THR A 1 89 ? -9.583 3.855 21.886 1.00 93.81 89 THR A O 1
ATOM 633 N N . ALA A 1 90 ? -11.615 3.323 22.679 1.00 92.06 90 ALA A N 1
ATOM 634 C CA . ALA A 1 90 ? -12.062 2.646 21.462 1.00 92.06 90 ALA A CA 1
ATOM 635 C C . ALA A 1 90 ? -12.154 3.614 20.268 1.00 92.06 90 ALA A C 1
ATOM 637 O O . ALA A 1 90 ? -11.622 3.319 19.199 1.00 92.06 90 ALA A O 1
ATOM 638 N N . LYS A 1 91 ? -12.726 4.813 20.462 1.00 92.62 91 LYS A N 1
ATOM 639 C CA . LYS A 1 91 ? -12.756 5.856 19.418 1.00 92.62 91 LYS A CA 1
ATOM 640 C C . LYS A 1 91 ? -11.355 6.279 18.981 1.00 92.62 91 LYS A C 1
ATOM 642 O O . LYS A 1 91 ? -11.117 6.459 17.789 1.00 92.62 91 LYS A O 1
ATOM 647 N N . ALA A 1 92 ? -10.422 6.432 19.922 1.00 91.50 92 ALA A N 1
ATOM 648 C CA . ALA A 1 92 ? -9.034 6.756 19.597 1.00 91.50 92 ALA A CA 1
ATOM 649 C C . ALA A 1 92 ? -8.372 5.657 18.744 1.00 91.50 92 ALA A C 1
ATOM 651 O O . ALA A 1 92 ? -7.635 5.971 17.809 1.00 91.50 92 ALA A O 1
ATOM 652 N N . ALA A 1 93 ? -8.677 4.383 19.013 1.00 91.00 93 ALA A N 1
ATOM 653 C CA . ALA A 1 93 ? -8.199 3.262 18.206 1.00 91.00 93 ALA A CA 1
ATOM 654 C C . ALA A 1 93 ? -8.778 3.272 16.776 1.00 91.00 93 ALA A C 1
ATOM 656 O O . ALA A 1 93 ? -8.035 3.054 15.816 1.00 91.00 93 ALA A O 1
ATOM 657 N N . ASP A 1 94 ? -10.065 3.592 16.607 1.00 92.00 94 ASP A N 1
ATOM 658 C CA . ASP A 1 94 ? -10.692 3.719 15.280 1.00 92.00 94 ASP A CA 1
ATOM 659 C C . ASP A 1 94 ? -10.099 4.880 14.466 1.00 92.00 94 ASP A C 1
ATOM 661 O O . ASP A 1 94 ? -9.851 4.751 13.261 1.00 92.00 94 ASP A O 1
ATOM 665 N N . VAL A 1 95 ? -9.813 6.008 15.127 1.00 91.06 95 VAL A N 1
ATOM 666 C CA . VAL A 1 95 ? -9.119 7.151 14.513 1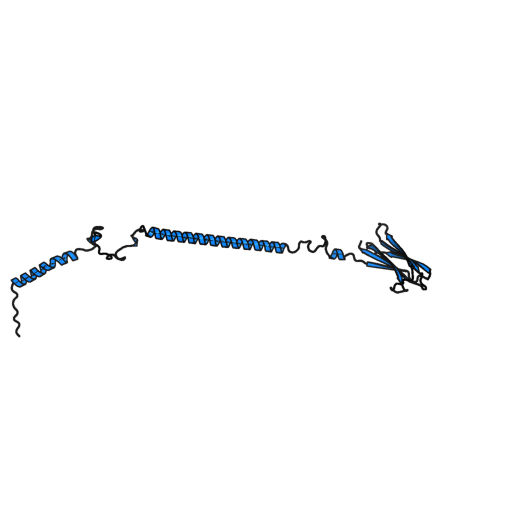.00 91.06 95 VAL A CA 1
ATOM 667 C C . VAL A 1 95 ? -7.708 6.755 14.070 1.00 91.06 95 VAL A C 1
ATOM 669 O O . VAL A 1 95 ? -7.323 7.073 12.944 1.00 91.06 95 VAL A O 1
ATOM 672 N N . ALA A 1 96 ? -6.960 6.019 14.899 1.00 89.69 96 ALA A N 1
ATOM 673 C CA . ALA A 1 96 ? -5.626 5.532 14.543 1.00 89.69 96 ALA A CA 1
ATOM 674 C C . ALA A 1 96 ? -5.664 4.600 13.319 1.00 89.69 96 ALA A C 1
ATOM 676 O O . ALA A 1 96 ? -4.931 4.818 12.355 1.00 89.69 96 ALA A O 1
ATOM 677 N N . LYS A 1 97 ? -6.594 3.635 13.291 1.00 89.19 97 LYS A N 1
ATOM 678 C CA . LYS A 1 97 ? -6.781 2.737 12.140 1.00 89.19 97 LYS A CA 1
ATOM 679 C C . LYS A 1 97 ? -7.123 3.505 10.862 1.00 89.19 97 LYS A C 1
ATOM 681 O O . LYS A 1 97 ? -6.599 3.188 9.797 1.00 89.19 97 LYS A O 1
ATOM 686 N N . THR A 1 98 ? -7.975 4.525 10.974 1.00 88.44 98 THR A N 1
ATOM 687 C CA . THR A 1 98 ? -8.347 5.395 9.849 1.00 88.44 98 THR A CA 1
ATOM 688 C C . THR A 1 98 ? -7.128 6.150 9.304 1.00 88.44 98 THR A C 1
ATOM 690 O O . THR A 1 98 ? -6.941 6.220 8.085 1.00 88.44 98 THR A O 1
ATOM 693 N N . ALA A 1 99 ? -6.264 6.662 10.186 1.00 87.06 99 ALA A N 1
ATOM 694 C CA . ALA A 1 99 ? -5.030 7.352 9.809 1.00 87.06 99 ALA A CA 1
ATOM 695 C C . ALA A 1 99 ? -4.023 6.426 9.097 1.00 87.06 99 ALA A C 1
ATOM 697 O O . ALA A 1 99 ? -3.428 6.829 8.091 1.00 87.06 99 ALA A O 1
ATOM 698 N N . ASP A 1 100 ? -3.886 5.178 9.553 1.00 87.00 100 ASP A N 1
ATOM 699 C CA . ASP A 1 100 ? -3.038 4.177 8.893 1.00 87.00 100 ASP A CA 1
ATOM 700 C C . ASP A 1 100 ? -3.548 3.871 7.480 1.00 87.00 100 ASP A C 1
ATOM 702 O O . ASP A 1 100 ? -2.782 3.947 6.517 1.00 87.00 100 ASP A O 1
ATOM 706 N N . THR A 1 101 ? -4.858 3.635 7.317 1.00 84.50 101 THR A N 1
ATOM 707 C CA . THR A 1 101 ? -5.453 3.425 5.984 1.00 84.50 101 THR A CA 1
ATOM 708 C C . THR A 1 101 ? -5.267 4.622 5.052 1.00 84.50 101 THR A C 1
ATOM 710 O O . THR A 1 101 ? -4.978 4.427 3.871 1.00 84.50 101 THR A O 1
ATOM 713 N N . ALA A 1 102 ? -5.379 5.856 5.556 1.00 84.06 102 ALA A N 1
ATOM 714 C CA . ALA A 1 102 ? -5.146 7.059 4.757 1.00 84.06 102 ALA A CA 1
ATOM 715 C C . ALA A 1 102 ? -3.677 7.180 4.314 1.00 84.06 102 ALA A C 1
ATOM 717 O O . ALA A 1 102 ? -3.397 7.567 3.177 1.00 84.06 102 ALA A O 1
ATOM 718 N N . THR A 1 103 ? -2.736 6.804 5.187 1.00 85.00 103 THR A N 1
ATOM 719 C CA . THR A 1 103 ? -1.303 6.779 4.863 1.00 85.00 103 THR A CA 1
ATOM 720 C C . THR A 1 103 ? -1.010 5.733 3.790 1.00 85.00 103 THR A C 1
ATOM 722 O O . THR A 1 103 ? -0.368 6.056 2.792 1.00 85.00 103 THR A O 1
ATOM 725 N N . THR A 1 104 ? -1.541 4.513 3.933 1.00 80.94 104 THR A N 1
ATOM 726 C CA . THR A 1 104 ? -1.387 3.450 2.927 1.00 80.94 104 THR A CA 1
ATOM 727 C C . THR A 1 104 ? -1.975 3.848 1.572 1.00 80.94 104 THR A C 1
ATOM 729 O O . THR A 1 104 ? -1.324 3.629 0.553 1.00 80.94 104 THR A O 1
ATOM 732 N N . ALA A 1 105 ? -3.156 4.476 1.544 1.00 78.38 105 ALA A N 1
ATOM 733 C CA . ALA A 1 105 ? -3.770 4.961 0.305 1.00 78.38 105 ALA A CA 1
ATOM 734 C C . ALA A 1 105 ? -2.895 6.013 -0.395 1.00 78.38 105 ALA A C 1
ATOM 736 O O . ALA A 1 105 ? -2.600 5.879 -1.579 1.00 78.38 105 ALA A O 1
ATOM 737 N N . LYS A 1 106 ? -2.375 6.999 0.349 1.00 79.38 106 LYS A N 1
ATOM 738 C CA . LYS A 1 106 ? -1.462 8.011 -0.206 1.00 79.38 106 LYS A CA 1
ATOM 739 C C . LYS A 1 106 ? -0.170 7.390 -0.745 1.00 79.38 106 LYS A C 1
ATOM 741 O O . LYS A 1 106 ? 0.333 7.817 -1.786 1.00 79.38 106 LYS A O 1
ATOM 746 N N . THR A 1 107 ? 0.384 6.396 -0.050 1.00 79.31 107 THR A N 1
ATOM 747 C CA . THR A 1 107 ? 1.556 5.651 -0.530 1.00 79.31 107 THR A CA 1
ATOM 748 C C . THR A 1 107 ? 1.242 4.890 -1.819 1.00 79.31 107 THR A C 1
ATOM 750 O O . THR A 1 107 ? 2.060 4.919 -2.736 1.00 79.31 107 THR A O 1
ATOM 753 N N . ALA A 1 108 ? 0.065 4.269 -1.927 1.00 72.88 108 ALA A N 1
ATOM 754 C CA . ALA A 1 108 ? -0.373 3.578 -3.139 1.00 72.88 108 ALA A CA 1
ATOM 755 C C . ALA A 1 108 ? -0.570 4.543 -4.321 1.00 72.88 108 ALA A C 1
ATOM 757 O O . ALA A 1 108 ? -0.063 4.272 -5.407 1.00 72.88 108 ALA A O 1
ATOM 758 N N . ASP A 1 109 ? -1.201 5.701 -4.105 1.00 76.38 109 ASP A N 1
ATOM 759 C CA . ASP A 1 109 ? -1.340 6.740 -5.135 1.00 76.38 109 ASP A CA 1
ATOM 760 C C . ASP A 1 109 ? 0.028 7.263 -5.588 1.00 76.38 109 ASP A C 1
ATOM 762 O O . ASP A 1 109 ? 0.266 7.462 -6.775 1.00 76.38 109 ASP A O 1
ATOM 766 N N . THR A 1 110 ? 0.966 7.441 -4.655 1.00 71.19 110 THR A N 1
ATOM 767 C CA . THR A 1 110 ? 2.336 7.864 -4.987 1.00 71.19 110 THR A CA 1
ATOM 768 C C . THR A 1 110 ? 3.072 6.792 -5.799 1.00 71.19 110 THR A C 1
ATOM 770 O O . THR A 1 110 ? 3.841 7.132 -6.695 1.00 71.19 110 THR A O 1
ATOM 773 N N . ALA A 1 111 ? 2.825 5.508 -5.525 1.00 66.06 111 ALA A N 1
ATOM 774 C CA . ALA A 1 111 ? 3.386 4.399 -6.295 1.00 66.06 111 ALA A CA 1
ATOM 775 C C . ALA A 1 111 ? 2.780 4.301 -7.706 1.00 66.06 111 ALA A C 1
ATOM 777 O O . ALA A 1 111 ? 3.520 4.048 -8.649 1.00 66.06 111 ALA A O 1
ATOM 778 N N . LEU A 1 112 ? 1.480 4.576 -7.868 1.00 61.75 112 LEU A N 1
ATOM 779 C CA . LEU A 1 112 ? 0.828 4.680 -9.181 1.00 61.75 112 LEU A CA 1
ATOM 780 C C . LEU A 1 112 ? 1.290 5.924 -9.954 1.00 61.75 112 LEU A C 1
ATOM 782 O O . LEU A 1 112 ? 1.480 5.883 -11.157 1.00 61.75 112 LEU A O 1
ATOM 786 N N . VAL A 1 113 ? 1.549 7.052 -9.292 1.00 60.91 113 VAL A N 1
ATOM 787 C CA . VAL A 1 113 ? 2.120 8.238 -9.965 1.00 60.91 113 VAL A CA 1
ATOM 788 C C . VAL A 1 113 ? 3.613 8.051 -10.287 1.00 60.91 113 VAL A C 1
ATOM 790 O O . VAL A 1 113 ? 4.153 8.759 -11.137 1.00 60.91 113 VAL A O 1
ATOM 793 N N . ALA A 1 114 ? 4.277 7.061 -9.683 1.00 60.22 114 ALA A N 1
ATOM 794 C CA . ALA A 1 114 ? 5.584 6.585 -10.130 1.00 60.22 114 ALA A CA 1
ATOM 795 C C . ALA A 1 114 ? 5.504 5.703 -11.398 1.00 60.22 114 ALA A C 1
ATOM 797 O O . ALA A 1 114 ? 6.544 5.224 -11.863 1.00 60.22 114 ALA A O 1
ATOM 798 N N . ASP A 1 115 ? 4.313 5.515 -11.986 1.00 60.16 115 ASP A N 1
ATOM 799 C CA . ASP A 1 115 ? 4.140 4.865 -13.284 1.00 60.16 115 ASP A CA 1
ATOM 800 C C . ASP A 1 115 ? 4.854 5.679 -14.372 1.00 60.16 115 ASP A C 1
ATOM 802 O O . ASP A 1 115 ? 4.406 6.735 -14.818 1.00 60.16 115 ASP A O 1
ATOM 806 N N . LYS A 1 116 ? 6.011 5.143 -14.777 1.00 61.41 116 LYS A N 1
ATOM 807 C CA . LYS A 1 116 ? 6.969 5.675 -15.753 1.00 61.41 116 LYS A CA 1
ATOM 808 C C . LYS A 1 116 ? 7.449 7.094 -15.455 1.00 61.41 116 LYS A C 1
ATOM 810 O O . LYS A 1 116 ? 6.866 8.096 -15.870 1.00 61.41 116 LYS A O 1
ATOM 815 N N . ALA A 1 117 ? 8.658 7.174 -14.899 1.00 63.84 117 ALA A N 1
ATOM 816 C CA . ALA A 1 117 ? 9.509 8.328 -15.152 1.00 63.84 117 ALA A CA 1
ATOM 817 C C . ALA A 1 117 ? 9.494 8.610 -16.673 1.00 63.84 117 ALA A C 1
ATOM 819 O O . ALA A 1 117 ? 9.572 7.682 -17.478 1.00 63.84 117 ALA A O 1
ATOM 820 N N . LYS A 1 118 ? 9.293 9.868 -17.092 1.00 63.53 118 LYS A N 1
ATOM 821 C CA . LYS A 1 118 ? 9.102 10.240 -18.518 1.00 63.53 118 LYS A CA 1
ATOM 822 C C . LYS A 1 118 ? 10.268 9.815 -19.425 1.00 63.53 118 LYS A C 1
ATOM 824 O O . LYS A 1 118 ? 10.171 9.877 -20.649 1.00 63.53 118 LYS A O 1
ATOM 829 N N . ASP A 1 119 ? 11.385 9.471 -18.813 1.00 67.94 119 ASP A N 1
ATOM 830 C CA . ASP A 1 119 ? 12.638 8.994 -19.371 1.00 67.94 119 ASP A CA 1
ATOM 831 C C . ASP A 1 119 ? 12.841 7.477 -19.230 1.00 67.94 119 ASP A C 1
ATOM 833 O O . ASP A 1 119 ? 13.784 6.962 -19.814 1.00 67.94 119 ASP A O 1
ATOM 837 N N . ALA A 1 120 ? 11.960 6.740 -18.546 1.00 72.38 120 ALA A N 1
ATOM 838 C CA . ALA A 1 120 ? 12.042 5.281 -18.425 1.00 72.38 120 ALA A CA 1
ATOM 839 C C . ALA A 1 120 ? 11.965 4.570 -19.790 1.00 72.38 120 ALA A C 1
ATOM 841 O O . ALA A 1 120 ? 12.533 3.495 -19.958 1.00 72.38 120 ALA A O 1
ATOM 842 N N . ASP A 1 121 ? 11.309 5.192 -20.774 1.00 73.12 121 ASP A N 1
ATOM 843 C CA . ASP A 1 121 ? 11.252 4.707 -22.159 1.00 73.12 121 ASP A CA 1
ATOM 844 C C . ASP A 1 121 ? 12.394 5.243 -23.041 1.00 73.12 121 ASP A C 1
ATOM 846 O O . ASP A 1 121 ? 12.514 4.865 -24.208 1.00 73.12 121 ASP A O 1
ATOM 850 N N . LYS A 1 122 ? 13.239 6.133 -22.508 1.00 75.88 122 LYS A N 1
ATOM 851 C CA . LYS A 1 122 ? 14.286 6.827 -23.261 1.00 75.88 122 LYS A CA 1
ATOM 852 C C . LYS A 1 122 ? 15.655 6.251 -22.926 1.00 75.88 122 LYS A C 1
ATOM 854 O O . LYS A 1 122 ? 16.077 6.227 -21.775 1.00 75.88 122 LYS A O 1
ATOM 859 N N . LEU A 1 123 ? 16.416 5.874 -23.949 1.00 72.88 123 LEU A N 1
ATOM 860 C CA . LEU A 1 123 ? 17.830 5.533 -23.788 1.00 72.88 123 LEU A CA 1
ATOM 861 C C . LEU A 1 123 ? 18.635 6.833 -23.870 1.00 72.88 123 LEU A C 1
ATOM 863 O O . LEU A 1 123 ? 18.647 7.490 -24.907 1.00 72.88 123 LEU A O 1
ATOM 867 N N . GLY A 1 124 ? 19.252 7.264 -22.766 1.00 75.75 124 GLY A N 1
ATOM 868 C CA . GLY A 1 124 ? 20.058 8.495 -22.747 1.00 75.75 124 GLY A CA 1
ATOM 869 C C . GLY A 1 124 ? 19.280 9.769 -23.119 1.00 75.75 124 GLY A C 1
ATOM 870 O O . GLY A 1 124 ? 19.853 10.691 -23.694 1.00 75.75 124 GLY A O 1
ATOM 871 N N . GLY A 1 125 ? 17.972 9.812 -22.837 1.00 78.06 125 GLY A N 1
ATOM 872 C CA . GLY A 1 125 ? 17.104 10.956 -23.146 1.00 78.06 125 GLY A CA 1
ATOM 873 C C . GLY A 1 125 ? 16.566 11.006 -24.582 1.00 78.06 125 GLY A C 1
ATOM 874 O O . GLY A 1 125 ? 15.845 11.950 -24.910 1.00 78.06 125 GLY A O 1
ATOM 875 N N . ARG A 1 126 ? 16.864 9.999 -25.415 1.00 75.44 126 ARG A N 1
ATOM 876 C CA . ARG A 1 126 ? 16.376 9.873 -26.797 1.00 75.44 126 ARG A CA 1
ATOM 877 C C . ARG A 1 126 ? 15.424 8.691 -26.964 1.00 75.44 126 ARG A C 1
ATOM 879 O O . ARG A 1 126 ? 15.536 7.681 -26.268 1.00 75.44 126 ARG A O 1
ATOM 886 N N . GLU A 1 127 ? 14.484 8.829 -27.894 1.00 79.88 127 GLU A N 1
ATOM 887 C CA . GLU A 1 127 ? 13.525 7.771 -28.231 1.00 79.88 127 GLU A CA 1
ATOM 888 C C . GLU A 1 127 ? 14.247 6.585 -28.903 1.00 79.88 127 GLU A C 1
ATOM 890 O O . GLU A 1 127 ? 15.121 6.807 -29.745 1.00 79.88 127 GLU A O 1
ATOM 895 N N . PRO A 1 128 ? 13.869 5.318 -28.638 1.00 73.94 128 PRO A N 1
ATOM 896 C CA . PRO A 1 128 ? 14.493 4.150 -29.275 1.00 73.94 128 PRO A CA 1
ATOM 897 C C . PRO A 1 128 ? 14.454 4.190 -30.811 1.00 73.94 128 PRO A C 1
ATOM 899 O O . PRO A 1 128 ? 15.375 3.733 -31.484 1.00 73.94 128 PRO A O 1
ATOM 902 N N . SER A 1 129 ? 13.404 4.791 -31.379 1.00 71.50 129 SER A N 1
ATOM 903 C CA . SER A 1 129 ? 13.256 4.976 -32.827 1.00 71.50 129 SER A CA 1
ATOM 904 C C . SER A 1 129 ? 14.259 5.969 -33.429 1.00 71.50 129 SER A C 1
ATOM 906 O O . SER A 1 129 ? 14.529 5.904 -34.626 1.00 71.50 129 SER A O 1
ATOM 908 N N . GLU A 1 130 ? 14.852 6.850 -32.623 1.00 69.06 130 GLU A N 1
ATOM 909 C CA . GLU A 1 130 ? 15.899 7.780 -33.054 1.00 69.06 130 GLU A CA 1
ATOM 910 C C . GLU A 1 130 ? 17.217 7.046 -33.340 1.00 69.06 130 GLU A C 1
ATOM 912 O O . GLU A 1 130 ? 17.926 7.385 -34.283 1.00 69.06 130 GLU A O 1
ATOM 917 N N . TYR A 1 131 ? 17.491 5.959 -32.615 1.00 68.19 131 TYR A N 1
ATOM 918 C CA . TYR A 1 131 ? 18.633 5.079 -32.883 1.00 68.19 131 TYR A CA 1
ATOM 919 C C . TYR A 1 131 ? 18.448 4.220 -34.142 1.00 68.19 131 TYR A C 1
ATOM 921 O O . TYR A 1 131 ? 19.424 3.764 -34.732 1.00 68.19 131 TYR A O 1
ATOM 929 N N . LEU A 1 132 ? 17.203 4.024 -34.584 1.00 68.69 132 LEU A N 1
ATOM 930 C CA . LEU A 1 132 ? 16.871 3.258 -35.788 1.00 68.69 132 LEU A CA 1
ATOM 931 C C . LEU A 1 132 ? 16.841 4.122 -37.066 1.00 68.69 132 LEU A C 1
ATOM 933 O O . LEU A 1 132 ? 16.686 3.578 -38.158 1.00 68.69 132 LEU A O 1
ATOM 937 N N . ARG A 1 133 ? 16.984 5.456 -36.964 1.00 56.59 133 ARG A N 1
ATOM 938 C CA . ARG A 1 133 ? 16.763 6.405 -38.077 1.00 56.59 133 ARG A CA 1
ATOM 939 C C . ARG A 1 133 ? 17.953 6.709 -38.982 1.00 56.59 133 ARG A C 1
ATOM 941 O O . ARG A 1 133 ? 17.769 7.438 -39.955 1.00 56.59 133 ARG A O 1
ATOM 948 N N . SER A 1 134 ? 19.125 6.120 -38.781 1.00 60.91 134 SER A N 1
ATOM 949 C CA . SER A 1 134 ? 20.165 6.198 -39.812 1.00 60.91 134 SER A CA 1
ATOM 950 C C . SER A 1 134 ? 19.839 5.209 -40.931 1.00 60.91 134 SER A C 1
ATOM 952 O O . SER A 1 134 ? 20.418 4.126 -40.999 1.00 60.91 134 SER A O 1
ATOM 954 N N . ALA A 1 135 ? 18.863 5.556 -41.779 1.00 60.31 135 ALA A N 1
ATOM 955 C CA . ALA A 1 135 ? 18.505 4.811 -42.980 1.00 60.31 135 ALA A CA 1
ATOM 956 C C . ALA A 1 135 ? 19.748 4.676 -43.871 1.00 60.31 135 ALA A C 1
ATOM 958 O O . ALA A 1 135 ? 20.119 5.579 -44.621 1.00 60.31 135 ALA A O 1
ATOM 959 N N . ARG A 1 136 ? 20.435 3.546 -43.713 1.00 74.19 136 ARG A N 1
ATOM 960 C CA . ARG A 1 136 ? 21.683 3.226 -44.391 1.00 74.19 136 ARG A CA 1
ATOM 961 C C . ARG A 1 136 ? 21.352 2.768 -45.804 1.00 74.19 136 ARG A C 1
ATOM 963 O O . ARG A 1 136 ? 20.977 1.615 -46.009 1.00 74.19 136 ARG A O 1
ATOM 970 N N . THR A 1 137 ? 21.502 3.660 -46.773 1.00 84.12 137 THR A N 1
ATOM 971 C CA . THR A 1 137 ? 21.296 3.337 -48.189 1.00 84.12 137 THR A CA 1
ATOM 972 C C . THR A 1 137 ? 22.636 2.974 -48.815 1.00 84.12 137 THR A C 1
ATOM 974 O O . THR A 1 137 ? 23.609 3.711 -48.674 1.00 84.12 137 THR A O 1
ATOM 977 N N . VAL A 1 138 ? 22.713 1.831 -49.498 1.00 89.69 138 VAL A N 1
ATOM 978 C CA . VAL A 1 138 ? 23.898 1.462 -50.284 1.00 89.69 138 VAL A CA 1
ATOM 979 C C . VAL A 1 138 ? 23.664 1.890 -51.724 1.00 89.69 138 VAL A C 1
ATOM 981 O O . VAL A 1 138 ? 22.702 1.456 -52.353 1.00 89.69 138 VAL A O 1
ATOM 984 N N . ARG A 1 139 ? 24.547 2.737 -52.244 1.00 91.38 139 ARG A N 1
ATOM 985 C CA . ARG A 1 139 ? 24.553 3.165 -53.645 1.00 91.38 139 ARG A CA 1
ATOM 986 C C . ARG A 1 139 ? 25.756 2.553 -54.330 1.00 91.38 139 ARG A C 1
ATOM 988 O O . ARG A 1 139 ? 26.835 2.504 -53.745 1.00 91.38 139 ARG A O 1
ATOM 995 N N . SER A 1 140 ? 25.580 2.080 -55.553 1.00 92.31 140 SER A N 1
ATOM 996 C CA . SER A 1 140 ? 26.668 1.500 -56.328 1.00 92.31 140 SER A CA 1
ATOM 997 C C . SER A 1 140 ? 26.688 2.035 -57.744 1.00 92.31 140 SER A C 1
ATOM 999 O O . SER A 1 140 ? 25.667 2.456 -58.287 1.00 92.31 140 SER A O 1
ATOM 1001 N N . VAL A 1 141 ? 27.872 2.016 -58.341 1.00 94.00 141 VAL A N 1
ATOM 1002 C CA . VAL A 1 141 ? 28.061 2.297 -59.759 1.00 94.00 141 VAL A CA 1
ATOM 1003 C C . VAL A 1 141 ? 28.903 1.179 -60.358 1.00 94.00 141 VAL A C 1
ATOM 1005 O O . VAL A 1 141 ? 29.803 0.649 -59.703 1.00 94.00 141 VAL A O 1
ATOM 1008 N N . THR A 1 142 ? 28.581 0.793 -61.590 1.00 93.94 142 THR A N 1
ATOM 1009 C CA . THR A 1 142 ? 29.264 -0.289 -62.304 1.00 93.94 142 THR A CA 1
ATOM 1010 C C . THR A 1 142 ? 29.962 0.274 -63.530 1.00 93.94 142 THR A C 1
ATOM 1012 O O . THR A 1 142 ? 29.324 0.891 -64.379 1.00 93.94 142 THR A O 1
ATOM 1015 N N . PHE A 1 143 ? 31.259 0.014 -63.645 1.00 93.38 143 PHE A N 1
ATOM 1016 C CA . PHE A 1 143 ? 32.006 0.157 -64.883 1.00 93.38 143 PHE A CA 1
ATOM 1017 C C . PHE A 1 143 ? 32.022 -1.206 -65.581 1.00 93.38 143 PHE A C 1
ATOM 1019 O O . PHE A 1 143 ? 32.702 -2.137 -65.142 1.00 93.38 143 PHE A O 1
ATOM 1026 N N . ALA A 1 144 ? 31.207 -1.346 -66.623 1.00 93.62 144 ALA A N 1
ATOM 1027 C CA . ALA A 1 144 ? 30.979 -2.629 -67.273 1.00 93.62 144 ALA A CA 1
ATOM 1028 C C . ALA A 1 144 ? 32.100 -3.002 -68.255 1.00 93.62 144 ALA A C 1
ATOM 1030 O O . ALA A 1 144 ? 32.701 -2.128 -68.882 1.00 93.62 144 ALA A O 1
ATOM 1031 N N . ASN A 1 145 ? 32.313 -4.305 -68.451 1.00 92.56 145 ASN A N 1
ATOM 1032 C CA . ASN A 1 145 ? 33.165 -4.868 -69.508 1.00 92.56 145 ASN A CA 1
ATOM 1033 C C . ASN A 1 145 ? 34.611 -4.331 -69.540 1.00 92.56 145 ASN A C 1
ATOM 1035 O O . ASN A 1 145 ? 35.156 -4.016 -70.600 1.00 92.56 145 ASN A O 1
ATOM 1039 N N . VAL A 1 146 ? 35.279 -4.267 -68.391 1.00 93.12 146 VAL A N 1
ATOM 1040 C CA . VAL A 1 146 ? 36.700 -3.908 -68.335 1.00 93.12 146 VAL A CA 1
ATOM 1041 C C . VAL A 1 146 ? 37.528 -5.031 -68.951 1.00 93.12 146 VAL A C 1
ATOM 1043 O O . VAL A 1 146 ? 37.528 -6.161 -68.453 1.00 93.12 146 VAL A O 1
ATOM 1046 N N . ALA A 1 147 ? 38.252 -4.722 -70.026 1.00 93.19 147 ALA A N 1
ATOM 1047 C CA . ALA A 1 147 ? 39.108 -5.682 -70.713 1.00 93.19 147 ALA A CA 1
ATOM 1048 C C . ALA A 1 147 ? 40.258 -6.193 -69.825 1.00 93.19 147 ALA A C 1
ATOM 1050 O O . ALA A 1 147 ? 40.620 -5.596 -68.810 1.00 93.19 147 ALA A O 1
ATOM 1051 N N . ILE A 1 148 ? 40.837 -7.323 -70.227 1.00 91.06 148 ILE A N 1
ATOM 1052 C CA . ILE A 1 148 ? 41.966 -7.957 -69.541 1.00 91.06 148 ILE A CA 1
ATOM 1053 C C . ILE A 1 148 ? 43.145 -6.976 -69.478 1.00 91.06 148 ILE A C 1
ATOM 1055 O O . ILE A 1 148 ? 43.447 -6.300 -70.456 1.00 91.06 148 ILE A O 1
ATOM 1059 N N . ASN A 1 149 ? 43.822 -6.922 -68.333 1.00 87.88 149 ASN A N 1
ATOM 1060 C CA . ASN A 1 149 ? 44.950 -6.039 -68.024 1.00 87.88 149 ASN A CA 1
ATOM 1061 C C . ASN A 1 149 ? 44.655 -4.530 -68.048 1.00 87.88 149 ASN A C 1
ATOM 1063 O O . ASN A 1 149 ? 45.588 -3.747 -67.850 1.00 87.88 149 ASN A O 1
ATOM 1067 N N . ASN A 1 150 ? 43.394 -4.114 -68.193 1.00 92.31 150 ASN A N 1
ATOM 1068 C CA . ASN A 1 150 ? 43.010 -2.707 -68.108 1.00 92.31 150 ASN A CA 1
ATOM 1069 C C . ASN A 1 150 ? 42.635 -2.298 -66.680 1.00 92.31 150 ASN A C 1
ATOM 1071 O O . ASN A 1 150 ? 42.158 -3.103 -65.874 1.00 92.31 150 ASN A O 1
ATOM 1075 N N . GLY A 1 151 ? 42.877 -1.022 -66.379 1.00 90.62 151 GLY A N 1
ATOM 1076 C CA . GLY A 1 151 ? 42.396 -0.372 -65.167 1.00 90.62 151 GLY A CA 1
ATOM 1077 C C . GLY A 1 151 ? 40.941 0.073 -65.306 1.00 90.62 151 GLY A C 1
ATOM 1078 O O . GLY A 1 151 ? 40.475 0.341 -66.413 1.00 90.62 151 GLY A O 1
ATOM 1079 N N . ALA A 1 152 ? 40.245 0.167 -64.181 1.00 92.56 152 ALA A N 1
ATOM 1080 C CA . ALA A 1 152 ? 38.941 0.799 -64.078 1.00 92.56 152 ALA A CA 1
ATOM 1081 C C . ALA A 1 152 ? 38.910 1.712 -62.856 1.00 92.56 152 ALA A C 1
ATOM 1083 O O . ALA A 1 152 ? 39.393 1.342 -61.786 1.00 92.56 152 ALA A O 1
ATOM 1084 N N . GLU A 1 153 ? 38.320 2.886 -63.036 1.00 93.06 153 GLU A N 1
ATOM 1085 C CA . GLU A 1 153 ? 38.114 3.887 -61.999 1.00 93.06 153 GLU A CA 1
ATOM 1086 C C . GLU A 1 153 ? 36.673 4.375 -62.092 1.00 93.06 153 GLU A C 1
ATOM 1088 O O . GLU A 1 153 ? 36.179 4.705 -63.174 1.00 93.06 153 GLU A O 1
ATOM 1093 N N . THR A 1 154 ? 35.972 4.398 -60.963 1.00 93.31 154 THR A N 1
ATOM 1094 C CA . THR A 1 154 ? 34.628 4.971 -60.899 1.00 93.31 154 THR A CA 1
ATOM 1095 C C . THR A 1 154 ? 34.279 5.387 -59.473 1.00 93.31 154 THR A C 1
ATOM 1097 O O . THR A 1 154 ? 34.946 4.999 -58.511 1.00 93.31 154 THR A O 1
ATOM 1100 N N . THR A 1 155 ? 33.254 6.223 -59.323 1.00 94.00 155 THR A N 1
ATOM 1101 C CA . THR A 1 155 ? 32.869 6.810 -58.034 1.00 94.00 155 THR A CA 1
ATOM 1102 C C . THR A 1 155 ? 31.396 6.574 -57.755 1.00 94.00 155 THR A C 1
ATOM 1104 O O . THR A 1 155 ? 30.540 6.938 -58.560 1.00 94.00 155 THR A O 1
ATOM 1107 N N . ALA A 1 156 ? 31.100 6.007 -56.587 1.00 94.25 156 ALA A N 1
ATOM 1108 C CA . ALA A 1 156 ? 29.747 5.933 -56.060 1.00 94.25 156 ALA A CA 1
ATOM 1109 C C . ALA A 1 156 ? 29.485 7.160 -55.178 1.00 94.25 156 ALA A C 1
ATOM 1111 O O . ALA A 1 156 ? 30.132 7.333 -54.143 1.00 94.25 156 ALA A O 1
ATOM 1112 N N . PHE A 1 157 ? 28.544 8.006 -55.595 1.00 92.69 157 PHE A N 1
ATOM 1113 C CA . PHE A 1 157 ? 28.127 9.193 -54.851 1.00 92.69 157 PHE A CA 1
ATOM 1114 C C . PHE A 1 157 ? 26.873 8.928 -54.018 1.00 92.69 157 PHE A C 1
ATOM 1116 O O . PHE A 1 157 ? 25.993 8.155 -54.408 1.00 92.69 157 PHE A O 1
ATOM 1123 N N . CYS A 1 158 ? 26.797 9.608 -52.880 1.00 91.56 158 CYS A N 1
ATOM 1124 C CA . CYS A 1 158 ? 25.580 9.782 -52.106 1.00 91.56 158 CYS A CA 1
ATOM 1125 C C . CYS A 1 158 ? 24.721 10.907 -52.694 1.00 91.56 158 CYS A C 1
ATOM 1127 O O . CYS A 1 158 ? 25.212 11.752 -53.446 1.00 91.56 158 CYS A O 1
ATOM 1129 N N . ASN A 1 159 ? 23.423 10.904 -52.386 1.00 89.88 159 ASN A N 1
ATOM 1130 C CA . ASN A 1 159 ? 22.542 11.981 -52.833 1.00 89.88 159 ASN A CA 1
ATOM 1131 C C . ASN A 1 159 ? 22.854 13.294 -52.083 1.00 89.88 159 ASN A C 1
ATOM 1133 O O . ASN A 1 159 ? 23.426 13.259 -50.993 1.00 89.88 159 ASN A O 1
ATOM 1137 N N . PRO A 1 160 ? 22.446 14.462 -52.615 1.00 86.12 160 PRO A N 1
ATOM 1138 C CA . PRO A 1 160 ? 22.531 15.720 -51.876 1.00 86.12 160 PRO A CA 1
ATOM 1139 C C . PRO A 1 160 ? 21.835 15.617 -50.509 1.00 86.12 160 PRO A C 1
ATOM 1141 O O . PRO A 1 160 ? 20.688 15.178 -50.434 1.00 86.12 160 PRO A O 1
ATOM 1144 N N . GLY A 1 161 ? 22.530 16.018 -49.440 1.00 81.06 161 GLY A N 1
ATOM 1145 C CA . GLY A 1 161 ? 22.047 15.889 -48.058 1.00 81.06 161 GLY A CA 1
ATOM 1146 C C . GLY A 1 161 ? 22.331 14.534 -47.394 1.00 81.06 161 GLY A C 1
ATOM 1147 O O . GLY A 1 161 ? 21.945 14.334 -46.249 1.00 81.06 161 GLY A O 1
ATOM 1148 N N . GLU A 1 162 ? 23.009 13.603 -48.073 1.00 88.19 162 GLU A N 1
ATOM 1149 C CA . GLU A 1 162 ? 23.530 12.369 -47.475 1.00 88.19 162 GLU A CA 1
ATOM 1150 C C . GLU A 1 162 ? 25.053 12.459 -47.267 1.00 88.19 162 GLU A C 1
ATOM 1152 O O . GLU A 1 162 ? 25.773 13.054 -48.070 1.00 88.19 162 GLU A O 1
ATOM 1157 N N . ILE A 1 163 ? 25.557 11.799 -46.222 1.00 88.19 163 ILE A N 1
ATOM 1158 C CA . ILE A 1 163 ? 26.989 11.662 -45.934 1.00 88.19 163 ILE A CA 1
ATOM 1159 C C . ILE A 1 163 ? 27.418 10.211 -46.173 1.00 88.19 163 ILE A C 1
ATOM 1161 O O . ILE A 1 163 ? 26.797 9.259 -45.688 1.00 88.19 163 ILE A O 1
ATOM 1165 N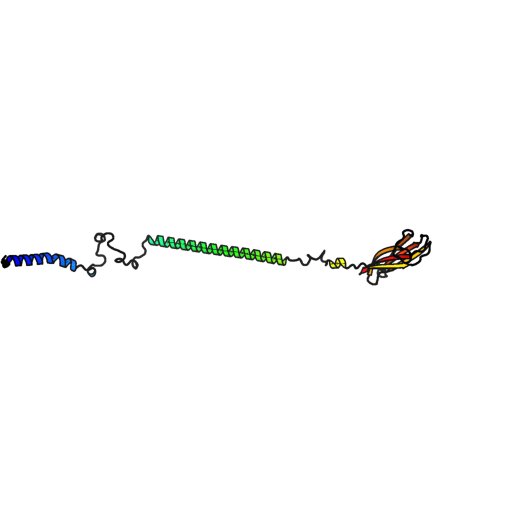 N . ALA A 1 164 ? 28.521 10.039 -46.896 1.00 89.56 164 ALA A N 1
ATOM 1166 C CA . ALA A 1 164 ? 29.168 8.759 -47.122 1.00 89.56 164 ALA A CA 1
ATOM 1167 C C . ALA A 1 164 ? 29.981 8.342 -45.887 1.00 89.56 164 ALA A C 1
ATOM 1169 O O . ALA A 1 164 ? 30.975 8.974 -45.517 1.00 89.56 164 ALA A O 1
ATOM 1170 N N . VAL A 1 165 ? 29.584 7.243 -45.2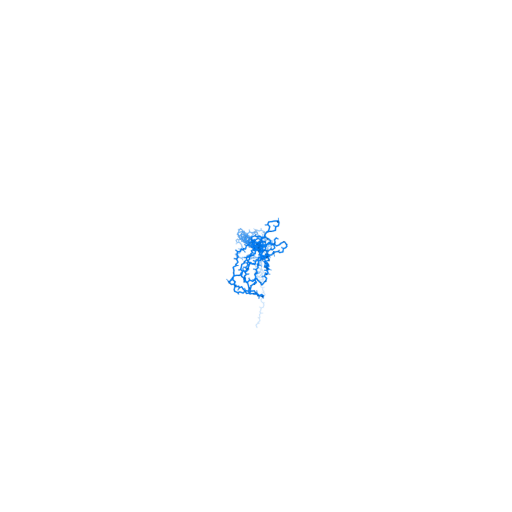50 1.00 89.62 165 VAL A N 1
ATOM 1171 C CA . VAL A 1 165 ? 30.205 6.764 -44.000 1.00 89.62 165 VAL A CA 1
ATOM 1172 C C . VAL A 1 165 ? 31.121 5.564 -44.192 1.00 89.62 165 VAL A C 1
ATOM 1174 O O . VAL A 1 165 ? 31.960 5.278 -43.341 1.00 89.62 165 VAL A O 1
ATOM 1177 N N . GLY A 1 166 ? 31.009 4.898 -45.336 1.00 88.56 166 GLY A N 1
ATOM 1178 C CA . GLY A 1 166 ? 31.873 3.799 -45.740 1.00 88.56 166 GLY A CA 1
ATOM 1179 C C . GLY A 1 166 ? 31.671 3.471 -47.211 1.00 88.56 166 GLY A C 1
ATOM 1180 O O . GLY A 1 166 ? 30.704 3.915 -47.825 1.00 88.56 166 GLY A O 1
ATOM 1181 N N . GLY A 1 167 ? 32.568 2.683 -47.781 1.00 90.19 167 GLY A N 1
ATOM 1182 C CA . GLY A 1 167 ? 32.474 2.260 -49.168 1.00 90.19 167 GLY A CA 1
ATOM 1183 C C . GLY A 1 167 ? 33.372 1.069 -49.443 1.00 90.19 167 GLY A C 1
ATOM 1184 O O . GLY A 1 167 ? 34.152 0.654 -48.587 1.00 90.19 167 GLY A O 1
ATOM 1185 N N . GLY A 1 168 ? 33.241 0.511 -50.637 1.00 89.81 168 GLY A N 1
ATOM 1186 C CA . GLY A 1 168 ? 34.038 -0.628 -51.080 1.00 89.81 168 GLY A CA 1
ATOM 1187 C C . GLY A 1 168 ? 34.043 -0.728 -52.595 1.00 89.81 168 GLY A C 1
ATOM 1188 O O . GLY A 1 168 ? 33.218 -0.107 -53.258 1.00 89.81 168 GLY A O 1
ATOM 1189 N N . ALA A 1 169 ? 34.952 -1.520 -53.143 1.00 91.75 169 ALA A N 1
ATOM 1190 C CA . ALA A 1 169 ? 34.934 -1.870 -54.553 1.00 91.75 169 ALA A CA 1
ATOM 1191 C C . ALA A 1 169 ? 35.212 -3.354 -54.738 1.00 91.75 169 ALA A C 1
ATOM 1193 O O . ALA A 1 169 ? 35.785 -4.007 -53.863 1.00 91.75 169 ALA A O 1
ATOM 1194 N N . GLY A 1 170 ? 34.797 -3.885 -55.879 1.00 91.81 170 GLY A N 1
ATOM 1195 C CA . GLY A 1 170 ? 35.016 -5.278 -56.219 1.00 91.81 170 GLY A CA 1
ATOM 1196 C C . GLY A 1 170 ? 34.866 -5.545 -57.705 1.00 91.81 170 GLY A C 1
ATOM 1197 O O . GLY A 1 170 ? 34.314 -4.743 -58.461 1.00 91.81 170 GLY A O 1
ATOM 1198 N N . TRP A 1 171 ? 35.353 -6.713 -58.098 1.00 93.50 171 TRP A N 1
ATOM 1199 C CA . TRP A 1 171 ? 35.247 -7.240 -59.448 1.00 93.50 171 TRP A CA 1
ATOM 1200 C C . TRP A 1 171 ? 34.158 -8.298 -59.509 1.00 93.50 171 TRP A C 1
ATOM 1202 O O . TRP A 1 171 ? 34.048 -9.119 -58.598 1.00 93.50 171 TRP A O 1
ATOM 1212 N N . PHE A 1 172 ? 33.380 -8.296 -60.586 1.00 94.06 172 PHE A N 1
ATOM 1213 C CA . PHE A 1 172 ? 32.195 -9.132 -60.743 1.00 94.06 172 PHE A CA 1
ATOM 1214 C C . PHE A 1 172 ? 32.169 -9.800 -62.121 1.00 94.06 172 PHE A C 1
ATOM 1216 O O . PHE A 1 172 ? 32.770 -9.302 -63.084 1.00 94.06 172 PHE A O 1
ATOM 1223 N N . PHE A 1 173 ? 31.483 -10.943 -62.238 1.00 93.31 173 PHE A N 1
ATOM 1224 C CA . PHE A 1 173 ? 31.173 -11.481 -63.566 1.00 93.31 173 PHE A CA 1
ATOM 1225 C C . PHE A 1 173 ? 30.257 -10.500 -64.304 1.00 93.31 173 PHE A C 1
ATOM 1227 O O . PHE A 1 173 ? 29.349 -9.929 -63.696 1.00 93.31 173 PHE A O 1
ATOM 1234 N N . VAL A 1 174 ? 30.501 -10.332 -65.606 1.00 90.94 174 VAL A N 1
ATOM 1235 C CA . VAL A 1 174 ? 29.779 -9.375 -66.451 1.00 90.94 174 VAL A CA 1
ATOM 1236 C C . VAL A 1 174 ? 28.272 -9.594 -66.340 1.00 90.94 174 VAL A C 1
ATOM 1238 O O . VAL A 1 174 ? 27.792 -10.709 -66.545 1.00 90.94 174 VAL A O 1
ATOM 1241 N N . GLY A 1 175 ? 27.539 -8.535 -65.995 1.00 89.88 175 GLY A N 1
ATOM 1242 C CA . GLY A 1 175 ? 26.080 -8.561 -65.864 1.00 89.88 175 GLY A CA 1
ATOM 1243 C C . GLY A 1 175 ? 25.544 -9.252 -64.604 1.00 89.88 175 GLY A C 1
ATOM 1244 O O . GLY A 1 175 ? 24.344 -9.498 -64.524 1.00 89.88 175 GLY A O 1
ATOM 1245 N N . THR A 1 176 ? 26.392 -9.565 -63.619 1.00 89.94 176 THR A N 1
ATOM 1246 C CA . THR A 1 176 ? 25.980 -10.240 -62.372 1.00 89.94 176 THR A CA 1
ATOM 1247 C C . THR A 1 176 ? 26.471 -9.507 -61.119 1.00 89.94 176 THR A C 1
ATOM 1249 O O . THR A 1 176 ? 27.311 -8.608 -61.193 1.00 89.94 176 THR A O 1
ATOM 1252 N N . ASP A 1 177 ? 25.977 -9.922 -59.950 1.00 86.88 177 ASP A N 1
ATOM 1253 C CA . ASP A 1 177 ? 26.472 -9.503 -58.627 1.00 86.88 177 ASP A CA 1
ATOM 1254 C C . ASP A 1 177 ? 27.388 -10.547 -57.967 1.00 86.88 177 ASP A C 1
ATOM 1256 O O . ASP A 1 177 ? 27.704 -10.461 -56.781 1.00 86.88 177 ASP A O 1
ATOM 1260 N N . THR A 1 178 ? 27.868 -11.533 -58.728 1.00 91.00 178 THR A N 1
ATOM 1261 C CA . THR A 1 178 ? 28.805 -12.534 -58.213 1.00 91.00 178 THR A CA 1
ATOM 1262 C C . THR A 1 178 ? 30.233 -11.995 -58.276 1.00 91.00 178 THR A C 1
ATOM 1264 O O . THR A 1 178 ? 30.737 -11.682 -59.357 1.00 91.00 178 THR A O 1
ATOM 1267 N N . SER A 1 179 ? 30.884 -11.868 -57.118 1.00 87.19 179 SER A N 1
ATOM 1268 C CA . SER A 1 179 ? 32.247 -11.343 -57.019 1.00 87.19 179 SER A CA 1
ATOM 1269 C C . SER A 1 179 ? 33.299 -12.354 -57.486 1.00 87.19 179 SER A C 1
ATOM 1271 O O . SER A 1 179 ? 33.108 -13.569 -57.412 1.00 87.19 179 SER A O 1
ATOM 1273 N N . VAL A 1 180 ? 34.436 -11.849 -57.967 1.00 85.69 180 VAL A N 1
ATOM 1274 C CA . VAL A 1 180 ? 35.597 -12.651 -58.372 1.00 85.69 180 VAL A CA 1
ATOM 1275 C C . VAL A 1 180 ? 36.858 -12.191 -57.643 1.00 85.69 180 VAL A C 1
ATOM 1277 O O . VAL A 1 180 ? 37.136 -11.000 -57.554 1.00 85.69 180 VAL A O 1
ATOM 1280 N N . GLY A 1 181 ? 37.652 -13.145 -57.150 1.00 78.25 181 GLY A N 1
ATOM 1281 C CA . GLY A 1 181 ? 38.926 -12.871 -56.466 1.00 78.25 181 GLY A CA 1
ATOM 1282 C C . GLY A 1 181 ? 40.138 -12.724 -57.396 1.00 78.25 181 GLY A C 1
ATOM 1283 O O . GLY A 1 181 ? 41.237 -12.454 -56.932 1.00 78.25 181 GLY A O 1
ATOM 1284 N N . SER A 1 182 ? 39.967 -12.918 -58.708 1.00 65.31 182 SER A N 1
ATOM 1285 C CA . SER A 1 182 ? 41.057 -12.952 -59.699 1.00 65.31 182 SER A CA 1
ATOM 1286 C C . SER A 1 182 ? 41.487 -11.574 -60.233 1.00 65.31 182 SER A C 1
ATOM 1288 O O . SER A 1 182 ? 42.155 -11.498 -61.263 1.00 65.31 182 SER A O 1
ATOM 1290 N N . ALA A 1 183 ? 41.059 -10.485 -59.596 1.00 76.75 183 ALA A N 1
ATOM 1291 C CA . ALA A 1 183 ? 41.347 -9.113 -60.006 1.00 76.75 183 ALA A CA 1
ATOM 1292 C C . ALA A 1 183 ? 41.582 -8.222 -58.780 1.00 76.75 183 ALA A C 1
ATOM 1294 O O . ALA A 1 183 ? 41.020 -8.469 -57.711 1.00 76.75 183 ALA A O 1
ATOM 1295 N N . THR A 1 184 ? 42.438 -7.209 -58.917 1.00 82.38 184 THR A N 1
ATOM 1296 C CA . THR A 1 184 ? 42.906 -6.411 -57.779 1.00 82.38 184 THR A CA 1
ATOM 1297 C C . THR A 1 184 ? 42.137 -5.102 -57.661 1.00 82.38 184 THR A C 1
ATOM 1299 O O . THR A 1 184 ? 41.886 -4.407 -58.649 1.00 82.38 184 THR A O 1
ATOM 1302 N N . VAL A 1 185 ? 41.759 -4.756 -56.433 1.00 84.00 185 VAL A N 1
ATOM 1303 C CA . VAL A 1 185 ? 41.324 -3.404 -56.067 1.00 84.00 185 VAL A CA 1
ATOM 1304 C C . VAL A 1 185 ? 42.566 -2.680 -55.559 1.00 84.00 185 VAL A C 1
ATOM 1306 O O . VAL A 1 185 ? 43.230 -3.170 -54.649 1.00 84.00 185 VAL A O 1
ATOM 1309 N N . SER A 1 186 ? 42.918 -1.569 -56.198 1.00 81.62 186 SER A N 1
ATOM 1310 C CA . SER A 1 186 ? 44.169 -0.849 -55.954 1.00 81.62 186 SER A CA 1
ATOM 1311 C C . SER A 1 186 ? 44.002 0.209 -54.871 1.00 81.62 186 SER A C 1
ATOM 1313 O O . SER A 1 186 ? 44.835 0.310 -53.973 1.00 81.62 186 SER A O 1
ATOM 1315 N N . THR A 1 187 ? 42.926 0.994 -54.933 1.00 85.38 187 THR A N 1
ATOM 1316 C CA . THR A 1 187 ? 42.674 2.079 -53.978 1.00 85.38 187 THR A CA 1
ATOM 1317 C C . THR A 1 187 ? 41.178 2.259 -53.732 1.00 85.38 187 THR A C 1
ATOM 1319 O O . THR A 1 187 ? 40.339 1.969 -54.588 1.00 85.38 187 THR A O 1
ATOM 1322 N N . MET A 1 188 ? 40.856 2.730 -52.526 1.00 86.00 188 MET A N 1
ATOM 1323 C CA . MET A 1 188 ? 39.526 3.181 -52.125 1.00 86.00 188 MET A CA 1
ATOM 1324 C C . MET A 1 188 ? 39.677 4.504 -51.387 1.00 86.00 188 MET A C 1
ATOM 1326 O O . MET A 1 188 ? 40.261 4.542 -50.303 1.00 86.00 188 MET A O 1
ATOM 1330 N N . ILE A 1 189 ? 39.174 5.585 -51.977 1.00 89.75 189 ILE A N 1
ATOM 1331 C CA . ILE A 1 189 ? 39.390 6.946 -51.480 1.00 89.75 189 ILE A CA 1
ATOM 1332 C C . ILE A 1 189 ? 38.025 7.605 -51.240 1.00 89.75 189 ILE A C 1
ATOM 1334 O O . ILE A 1 189 ? 37.182 7.593 -52.141 1.00 89.75 189 ILE A O 1
ATOM 1338 N N . PRO A 1 190 ? 37.762 8.170 -50.044 1.00 89.62 190 PRO A N 1
ATOM 1339 C CA . PRO A 1 190 ? 36.551 8.946 -49.821 1.00 89.62 190 PRO A CA 1
ATOM 1340 C C . PRO A 1 190 ? 36.581 10.204 -50.691 1.00 89.62 190 PRO A C 1
ATOM 1342 O O . PRO A 1 190 ? 37.590 10.905 -50.758 1.00 89.62 190 PRO A O 1
ATOM 1345 N N . VAL A 1 191 ? 35.463 10.501 -51.340 1.00 90.00 191 VAL A N 1
ATOM 1346 C CA . VAL A 1 191 ? 35.282 11.736 -52.102 1.00 90.00 191 VAL A CA 1
ATOM 1347 C C . VAL A 1 191 ? 34.589 12.740 -51.200 1.00 90.00 191 VAL A C 1
ATOM 1349 O O . VAL A 1 191 ? 33.596 12.407 -50.556 1.00 90.00 191 VAL A O 1
ATOM 1352 N N . THR A 1 192 ? 35.136 13.948 -51.116 1.00 88.44 192 THR A N 1
ATOM 1353 C CA . THR A 1 192 ? 34.553 15.052 -50.351 1.00 88.44 192 THR A CA 1
ATOM 1354 C C . THR A 1 192 ? 33.908 16.058 -51.289 1.00 88.44 192 THR A C 1
ATOM 1356 O O . THR A 1 192 ? 34.445 16.336 -52.362 1.00 88.44 192 THR A O 1
ATOM 1359 N N . ASP A 1 193 ? 32.764 16.609 -50.895 1.00 80.81 193 ASP A N 1
ATOM 1360 C CA . ASP A 1 193 ? 32.200 17.780 -51.564 1.00 80.81 193 ASP A CA 1
ATOM 1361 C C . ASP A 1 193 ? 32.971 19.067 -51.204 1.00 80.81 193 ASP A C 1
ATOM 1363 O O . ASP A 1 193 ? 33.917 19.065 -50.411 1.00 80.81 193 ASP A O 1
ATOM 1367 N N . ALA A 1 194 ? 32.563 20.190 -51.803 1.00 70.19 194 ALA A N 1
ATOM 1368 C CA . ALA A 1 194 ? 33.147 21.507 -51.547 1.00 70.19 194 ALA A CA 1
ATOM 1369 C C . ALA A 1 194 ? 33.007 21.974 -50.078 1.00 70.19 194 ALA A C 1
ATOM 1371 O O . ALA A 1 194 ? 33.668 22.933 -49.684 1.00 70.19 194 ALA A O 1
ATOM 1372 N N . GLY A 1 195 ? 32.166 21.309 -49.277 1.00 64.38 195 GLY A N 1
ATOM 1373 C CA . GLY A 1 195 ? 31.870 21.622 -47.880 1.00 64.38 195 GLY A CA 1
ATOM 1374 C C . GLY A 1 195 ? 32.530 20.686 -46.863 1.00 64.38 195 GLY A C 1
ATOM 1375 O O . GLY A 1 195 ? 32.072 20.658 -45.729 1.00 64.38 195 GLY A O 1
ATOM 1376 N N . THR A 1 196 ? 33.576 19.942 -47.256 1.00 71.06 196 THR A N 1
ATOM 1377 C CA . THR A 1 196 ? 34.326 18.942 -46.454 1.00 71.06 196 THR A CA 1
ATOM 1378 C C . THR A 1 196 ? 33.540 17.702 -46.017 1.00 71.06 196 THR A C 1
ATOM 1380 O O . THR A 1 196 ? 34.110 16.803 -45.388 1.00 71.06 196 THR A O 1
ATOM 1383 N N . ASN A 1 197 ? 32.278 17.571 -46.427 1.00 81.75 197 ASN A N 1
ATOM 1384 C CA . ASN A 1 197 ? 31.494 16.376 -46.158 1.00 81.75 197 ASN A CA 1
ATOM 1385 C C . ASN A 1 197 ? 31.897 15.259 -47.118 1.00 81.75 197 ASN A C 1
ATOM 1387 O O . ASN A 1 197 ? 32.112 15.471 -48.312 1.00 81.75 197 ASN A O 1
ATOM 1391 N N . ARG A 1 198 ? 31.985 14.031 -46.600 1.00 87.12 198 ARG A N 1
ATOM 1392 C CA . ARG A 1 198 ? 32.196 12.843 -47.434 1.00 87.12 198 ARG A CA 1
ATOM 1393 C C . ARG A 1 198 ? 30.943 12.627 -48.279 1.00 87.12 198 ARG A C 1
ATOM 1395 O O . ARG A 1 198 ? 29.902 12.281 -47.737 1.00 87.12 198 ARG A O 1
ATOM 1402 N N . SER A 1 199 ? 31.046 12.824 -49.585 1.00 90.81 199 SER A N 1
ATOM 1403 C CA . SER A 1 199 ? 29.946 12.753 -50.551 1.00 90.81 199 SER A CA 1
ATOM 1404 C C . SER A 1 199 ? 29.938 11.454 -51.360 1.00 90.81 199 SER A C 1
ATOM 1406 O O . SER A 1 199 ? 28.983 11.183 -52.083 1.00 90.81 199 SER A O 1
ATOM 1408 N N . GLY A 1 200 ? 30.970 10.616 -51.237 1.00 92.88 200 GLY A N 1
ATOM 1409 C CA . GLY A 1 200 ? 31.024 9.324 -51.914 1.00 92.88 200 GLY A CA 1
ATOM 1410 C C . GLY A 1 200 ? 32.315 8.555 -51.673 1.00 92.88 200 GLY A C 1
ATOM 1411 O O . GLY A 1 200 ? 33.145 8.935 -50.845 1.00 92.88 200 GLY A O 1
ATOM 1412 N N . PHE A 1 201 ? 32.491 7.473 -52.426 1.00 93.12 201 PHE A N 1
ATOM 1413 C CA . PHE A 1 201 ? 33.722 6.689 -52.466 1.00 93.12 201 PHE A CA 1
ATOM 1414 C C . PHE A 1 201 ? 34.138 6.436 -53.907 1.00 93.12 201 PHE A C 1
ATOM 1416 O O . PHE A 1 201 ? 33.329 6.007 -54.733 1.00 93.12 201 PHE A O 1
ATOM 1423 N N . ARG A 1 202 ? 35.415 6.683 -54.187 1.00 93.12 202 ARG A N 1
ATOM 1424 C CA . ARG A 1 202 ? 36.063 6.352 -55.450 1.00 93.12 202 ARG A CA 1
ATOM 1425 C C . ARG A 1 202 ? 36.854 5.070 -55.286 1.00 93.12 202 ARG A C 1
ATOM 1427 O O . ARG A 1 202 ? 37.584 4.919 -54.305 1.00 93.12 202 ARG A O 1
ATOM 1434 N N . GLY A 1 203 ? 36.681 4.162 -56.234 1.00 93.44 203 GLY A N 1
ATOM 1435 C CA . GLY A 1 203 ? 37.437 2.924 -56.306 1.00 93.44 203 GLY A CA 1
ATOM 1436 C C . GLY A 1 203 ? 38.223 2.857 -57.600 1.00 93.44 203 GLY A C 1
ATOM 1437 O O . GLY A 1 203 ? 37.727 3.260 -58.655 1.00 93.44 203 GLY A O 1
ATOM 1438 N N . GLU A 1 204 ? 39.424 2.303 -57.505 1.00 92.69 204 GLU A N 1
ATOM 1439 C CA . GLU A 1 204 ? 40.282 1.998 -58.645 1.00 92.69 204 GLU A CA 1
ATOM 1440 C C . GLU A 1 204 ? 40.741 0.544 -58.551 1.00 92.69 204 GLU A C 1
ATOM 1442 O O . GLU A 1 204 ? 41.036 0.028 -57.467 1.00 92.69 204 GLU A O 1
ATOM 1447 N N . GLY A 1 205 ? 40.836 -0.134 -59.685 1.00 91.94 205 GLY A N 1
ATOM 1448 C CA . GLY A 1 205 ? 41.323 -1.506 -59.744 1.00 91.94 205 GLY A CA 1
ATOM 1449 C C . GLY A 1 205 ? 41.888 -1.857 -61.107 1.00 91.94 205 GLY A C 1
ATOM 1450 O O . GLY A 1 205 ? 41.675 -1.142 -62.085 1.00 91.94 205 GLY A O 1
ATOM 1451 N N . LYS A 1 206 ? 42.561 -3.006 -61.192 1.00 92.62 206 LYS A N 1
ATOM 1452 C CA . LYS A 1 206 ? 43.029 -3.574 -62.460 1.00 92.62 206 LYS A CA 1
ATOM 1453 C C . LYS A 1 206 ? 42.438 -4.962 -62.678 1.00 92.62 206 LYS A C 1
ATOM 1455 O O . LYS A 1 206 ? 42.525 -5.828 -61.804 1.00 92.62 206 LYS A O 1
ATOM 1460 N N . ASN A 1 207 ? 41.885 -5.197 -63.867 1.00 92.00 207 ASN A N 1
ATOM 1461 C CA . ASN A 1 207 ? 41.410 -6.523 -64.238 1.00 92.00 207 ASN A CA 1
ATOM 1462 C C . ASN A 1 207 ? 42.606 -7.419 -64.590 1.00 92.00 207 ASN A C 1
ATOM 1464 O O . ASN A 1 207 ? 43.070 -7.435 -65.726 1.00 92.00 207 ASN A O 1
ATOM 1468 N N . THR A 1 208 ? 43.107 -8.175 -63.618 1.00 89.50 208 THR A N 1
ATOM 1469 C CA . THR A 1 208 ? 44.169 -9.176 -63.825 1.00 89.50 208 THR A CA 1
ATOM 1470 C C . THR A 1 208 ? 43.622 -10.569 -64.139 1.00 89.50 208 THR A C 1
ATOM 1472 O O . THR A 1 208 ? 44.376 -11.540 -64.137 1.00 89.50 208 THR A O 1
ATOM 1475 N N . SER A 1 209 ? 42.311 -10.697 -64.368 1.00 88.00 209 SER A N 1
ATOM 1476 C CA . SER A 1 209 ? 41.700 -11.982 -64.696 1.00 88.00 209 SER A CA 1
ATOM 1477 C C . SER A 1 209 ? 41.873 -12.320 -66.177 1.00 88.00 209 SER A C 1
ATOM 1479 O O . SER A 1 209 ? 42.249 -11.479 -66.986 1.00 88.00 209 SER A O 1
ATOM 1481 N N . THR A 1 210 ? 41.582 -13.562 -66.551 1.00 89.19 210 THR A N 1
ATOM 1482 C CA . THR A 1 210 ? 41.740 -14.048 -67.930 1.00 89.19 210 THR A CA 1
ATOM 1483 C C . THR A 1 210 ? 40.595 -13.654 -68.867 1.00 89.19 210 THR A C 1
ATOM 1485 O O . THR A 1 210 ? 40.625 -14.019 -70.038 1.00 89.19 210 THR A O 1
ATOM 1488 N N . VAL A 1 211 ? 39.582 -12.928 -68.380 1.00 92.94 211 VAL A N 1
ATOM 1489 C CA . VAL A 1 211 ? 38.407 -12.496 -69.157 1.00 92.94 211 VAL A CA 1
ATOM 1490 C C . VAL A 1 211 ? 37.968 -11.083 -68.755 1.00 92.94 211 VAL A C 1
ATOM 1492 O O . VAL A 1 211 ? 38.409 -10.551 -67.736 1.00 92.94 211 VAL A O 1
ATOM 1495 N N . ALA A 1 212 ? 37.088 -10.459 -69.541 1.00 92.69 212 ALA A N 1
ATOM 1496 C CA . ALA A 1 212 ? 36.496 -9.172 -69.179 1.00 92.69 212 ALA A CA 1
ATOM 1497 C C . ALA A 1 212 ? 35.628 -9.280 -67.910 1.00 92.69 212 ALA A C 1
ATOM 1499 O O . ALA A 1 212 ? 34.993 -10.313 -67.668 1.00 92.69 212 ALA A O 1
ATOM 1500 N N . ARG A 1 213 ? 35.617 -8.220 -67.094 1.00 93.38 213 ARG A N 1
ATOM 1501 C CA . ARG A 1 213 ? 34.912 -8.163 -65.801 1.00 93.38 213 ARG A CA 1
ATOM 1502 C C . ARG A 1 213 ? 34.226 -6.824 -65.600 1.00 93.38 213 ARG A C 1
ATOM 1504 O O . ARG A 1 213 ? 34.673 -5.813 -66.134 1.00 93.38 213 ARG A O 1
ATOM 1511 N N . ASP A 1 214 ? 33.197 -6.821 -64.767 1.00 94.50 214 ASP A N 1
ATOM 1512 C CA . ASP A 1 214 ? 32.580 -5.585 -64.297 1.00 94.50 214 ASP A CA 1
ATOM 1513 C C . ASP A 1 214 ? 33.276 -5.128 -63.016 1.00 94.50 214 ASP A C 1
ATOM 1515 O O . ASP A 1 214 ? 33.541 -5.934 -62.119 1.00 94.50 214 ASP A O 1
ATOM 1519 N N . PHE A 1 215 ? 33.566 -3.835 -62.917 1.00 94.00 215 PHE A N 1
ATOM 1520 C CA . PHE A 1 215 ? 34.102 -3.220 -61.707 1.00 94.00 215 PHE A CA 1
ATOM 1521 C C . PHE A 1 215 ? 32.998 -2.420 -61.021 1.00 94.00 215 PHE A C 1
ATOM 1523 O O . PHE A 1 215 ? 32.421 -1.523 -61.636 1.00 94.00 215 PHE A O 1
ATOM 1530 N N . LYS A 1 216 ? 32.682 -2.736 -59.763 1.00 93.94 216 LYS A N 1
ATOM 1531 C CA . LYS A 1 216 ? 31.641 -2.026 -59.006 1.00 93.94 216 LYS A CA 1
ATOM 1532 C C . LYS A 1 216 ? 32.233 -1.325 -57.805 1.00 93.94 216 LYS A C 1
ATOM 1534 O O . LYS A 1 216 ? 33.010 -1.924 -57.064 1.00 93.94 216 LYS A O 1
ATOM 1539 N N . VAL A 1 217 ? 31.803 -0.090 -57.594 1.00 94.19 217 VAL A N 1
ATOM 1540 C CA . VAL A 1 217 ? 32.130 0.713 -56.414 1.00 94.19 217 VAL A CA 1
ATOM 1541 C C . VAL A 1 217 ? 30.841 0.988 -55.657 1.00 94.19 217 VAL A C 1
ATOM 1543 O O . VAL A 1 217 ? 29.807 1.251 -56.267 1.00 94.19 217 VAL A O 1
ATOM 1546 N N . TYR A 1 218 ? 30.908 0.909 -54.335 1.00 93.06 218 TYR A N 1
ATOM 1547 C CA . TYR A 1 218 ? 29.802 1.063 -53.403 1.00 93.06 218 TYR A CA 1
ATOM 1548 C C . TYR A 1 218 ? 30.095 2.206 -52.437 1.00 93.06 218 TYR A C 1
ATOM 1550 O O . TYR A 1 218 ? 31.201 2.305 -51.900 1.00 93.06 218 TYR A O 1
ATOM 1558 N N . ALA A 1 219 ? 29.075 3.006 -52.155 1.00 92.94 219 ALA A N 1
ATOM 1559 C CA . ALA A 1 219 ? 29.048 3.979 -51.079 1.00 92.94 219 ALA A CA 1
ATOM 1560 C C . ALA A 1 219 ? 27.885 3.657 -50.137 1.00 92.94 219 ALA A C 1
ATOM 1562 O O . ALA A 1 219 ? 26.767 3.359 -50.555 1.00 92.94 219 ALA A O 1
ATOM 1563 N N . ILE A 1 220 ? 28.174 3.699 -48.846 1.00 91.56 220 ILE A N 1
ATOM 1564 C CA . ILE A 1 220 ? 27.211 3.579 -47.764 1.00 91.56 220 ILE A CA 1
ATOM 1565 C C . ILE A 1 220 ? 26.856 4.999 -47.346 1.00 91.56 220 ILE A C 1
ATOM 1567 O O . ILE A 1 220 ? 27.688 5.704 -46.771 1.00 91.56 220 ILE A O 1
ATOM 1571 N N . CYS A 1 221 ? 25.623 5.386 -47.629 1.00 90.00 221 CYS A N 1
ATOM 1572 C CA . CYS A 1 221 ? 25.100 6.720 -47.413 1.00 90.00 221 CYS A CA 1
ATOM 1573 C C . CYS A 1 221 ? 24.159 6.725 -46.210 1.00 90.00 221 CYS A C 1
ATOM 1575 O O . CYS A 1 221 ? 23.360 5.800 -46.024 1.00 90.00 221 CYS A O 1
ATOM 1577 N N . MET A 1 222 ? 24.262 7.764 -45.391 1.00 86.81 222 MET A N 1
ATOM 1578 C CA . MET A 1 222 ? 23.328 8.053 -44.304 1.00 86.81 222 MET A CA 1
ATOM 1579 C C . MET A 1 222 ? 22.803 9.474 -44.474 1.00 86.81 222 MET A C 1
ATOM 1581 O O . MET A 1 222 ? 23.523 10.321 -44.995 1.00 86.81 222 MET A O 1
ATOM 1585 N N . ALA A 1 223 ? 21.568 9.737 -44.044 1.00 81.00 223 ALA A N 1
ATOM 1586 C CA . ALA A 1 223 ? 21.051 11.103 -43.990 1.00 81.00 223 ALA A CA 1
ATOM 1587 C C . ALA A 1 223 ? 21.977 11.967 -43.113 1.00 81.00 223 ALA A C 1
ATOM 1589 O O . ALA A 1 223 ? 22.325 11.548 -42.004 1.00 81.00 223 ALA A O 1
ATOM 1590 N N . GLY A 1 224 ? 22.434 13.092 -43.667 1.00 68.19 224 GLY A N 1
ATOM 1591 C CA . GLY A 1 224 ? 23.319 14.059 -43.014 1.00 68.19 224 GLY A CA 1
ATOM 1592 C C . GLY A 1 224 ? 22.579 15.115 -42.214 1.00 68.19 224 GLY A C 1
ATOM 1593 O O . GLY A 1 224 ? 21.355 15.279 -42.423 1.00 68.19 224 GLY A O 1
#

Organism: NCBI:txid2997339

Secondary structure (DSSP, 8-state):
-----PPPPHHHHHHHHHHHHHHHHHHHHHHH--GGGSPTT-S-GGGSPTT---TTTS-GGGSPPPTTHHHHHHHHHHHHHHHHHHHHHHHHHHHHHHHHHHHHHHHHHHHHHTS--TTTT-BTTB-HHHHT----EEEEEEEEEEPTT-EEEEEEEPPTTEEEEEEEEEEE-TTSS-B-SSSEEEEEEEEE-TTS-EEEEEEEEE--SSS-EEEEEEEEEEE-

Foldseek 3Di:
DDDDDDDDDPVNVVVVVVVVVVVVPPVVVVVPDDPVPDDPPPDDPVNDDPPNDDCVNDPVVPDDDDPVVVVVVVVVVVVVVVVVVVVVVVVVVVVVVVVVVVVVVVVVVVVVVVPDDVCPCPDVNHHPVVVVQQPWDKFKDKDAFAFAFDKDKDKTFDDPQKAFPDKDKFKAAGPDPHGDPQWDWDDKDFDADPVRGRGTIMTMITRNDPGTIMMMMMTTITRD

Radius of gyration: 69.49 Å; chains: 1; bounding box: 139×55×164 Å